Protein AF-A0A0F9UF96-F1 (afdb_monomer_lite)

pLDDT: mean 83.22, std 12.29, range [40.28, 97.0]

Secondary structure (DSSP, 8-state):
-EEEEEEETTHHHHHHH-SEEEEEEESSTTS--EEEEEEE--TT--EEEEEESS--TT-EEEEEEE-TTT--BPPPPPPEETTSPEEE---SPPSS---HHHHHHHHHHHHHHT-PPEEEEEEEETTTTTHHHHB-TTSSEEE-SS-EEEEEEEETTEE--BTTBSEEETTTEEE-SS-S--TT---EEEEEEEE-SS-HHHHHHHHHTPPPPTT--TTT--HHHHHHHHHHHHHHHHHHHHHHHT-S-EE-SS-EE--HHHHHHHHHHHHHHHHHHHHHHHHHHHHHHTT----

Structure (mmCIF, N/CA/C/O backbone):
data_AF-A0A0F9UF96-F1
#
_entry.id   AF-A0A0F9UF96-F1
#
loop_
_atom_site.group_PDB
_atom_site.id
_atom_site.type_symbol
_atom_site.label_atom_id
_atom_site.label_alt_id
_atom_site.label_comp_id
_atom_site.label_asym_id
_atom_site.label_entity_id
_atom_site.label_seq_id
_atom_site.pdbx_PDB_ins_code
_atom_site.Cartn_x
_atom_site.Cartn_y
_atom_site.Cartn_z
_atom_site.occupancy
_atom_site.B_iso_or_equiv
_atom_site.auth_seq_id
_atom_site.auth_comp_id
_atom_site.auth_asym_id
_atom_site.auth_atom_id
_atom_site.pdbx_PDB_model_num
ATOM 1 N N . MET A 1 1 ? -15.567 2.697 -33.218 1.00 81.81 1 MET A N 1
ATOM 2 C CA . MET A 1 1 ? -14.929 1.392 -32.959 1.00 81.81 1 MET A CA 1
ATOM 3 C C . MET A 1 1 ? -13.529 1.644 -32.450 1.00 81.81 1 MET A C 1
ATOM 5 O O . MET A 1 1 ? -12.704 2.151 -33.204 1.00 81.81 1 MET A O 1
ATOM 9 N N . ILE A 1 2 ? -13.299 1.316 -31.184 1.00 88.81 2 ILE A N 1
ATOM 10 C CA . ILE A 1 2 ? -12.003 1.411 -30.520 1.00 88.81 2 ILE A CA 1
ATOM 11 C C . ILE A 1 2 ? -11.432 0.011 -30.340 1.00 88.81 2 ILE A C 1
ATOM 13 O O . ILE A 1 2 ? -12.154 -0.918 -29.980 1.00 88.81 2 ILE A O 1
ATOM 17 N N . LYS A 1 3 ? -10.132 -0.131 -30.598 1.00 86.31 3 LYS A N 1
ATOM 18 C CA . LYS A 1 3 ? -9.378 -1.352 -30.334 1.00 86.31 3 LYS A CA 1
ATOM 19 C C . LYS A 1 3 ? -8.399 -1.072 -29.204 1.00 86.31 3 LYS A C 1
ATOM 21 O O . LYS A 1 3 ? -7.537 -0.211 -29.351 1.00 86.31 3 LYS A O 1
ATOM 26 N N . LEU A 1 4 ? -8.532 -1.814 -28.115 1.00 84.12 4 LEU A N 1
ATOM 27 C CA . LEU A 1 4 ? -7.624 -1.766 -26.979 1.00 84.12 4 LEU A CA 1
ATOM 28 C C . LEU A 1 4 ? -6.795 -3.044 -26.978 1.00 84.12 4 LEU A C 1
ATOM 30 O O . LEU A 1 4 ? -7.325 -4.137 -27.187 1.00 84.12 4 LEU A O 1
ATOM 34 N N . THR A 1 5 ? -5.504 -2.898 -26.723 1.00 82.81 5 THR A N 1
ATOM 35 C CA . THR A 1 5 ? -4.652 -4.018 -26.332 1.00 82.81 5 THR A CA 1
ATOM 36 C C . THR A 1 5 ? -4.382 -3.864 -24.846 1.00 82.81 5 THR A C 1
ATOM 38 O O . THR A 1 5 ? -3.978 -2.787 -24.407 1.00 82.81 5 THR A O 1
ATOM 41 N N . ILE A 1 6 ? -4.658 -4.918 -24.090 1.00 83.81 6 ILE A N 1
ATOM 42 C CA . ILE A 1 6 ? -4.379 -5.026 -22.665 1.00 83.81 6 ILE A CA 1
ATOM 43 C C . ILE A 1 6 ? -3.238 -6.020 -22.546 1.00 83.81 6 ILE A C 1
ATOM 45 O O . ILE A 1 6 ? -3.394 -7.186 -22.915 1.00 83.81 6 ILE A O 1
ATOM 49 N N . GLN A 1 7 ? -2.094 -5.535 -22.084 1.00 81.25 7 GLN A N 1
ATOM 50 C CA . GLN A 1 7 ? -0.943 -6.388 -21.830 1.00 81.25 7 GLN A CA 1
ATOM 51 C C . GLN A 1 7 ? -0.980 -6.862 -20.383 1.00 81.25 7 GLN A C 1
ATOM 53 O O . GLN A 1 7 ? -1.277 -6.086 -19.476 1.00 81.25 7 GLN A O 1
ATOM 58 N N . VAL A 1 8 ? -0.737 -8.153 -20.204 1.00 76.44 8 VAL A N 1
ATOM 59 C CA . VAL A 1 8 ? -0.728 -8.847 -18.922 1.00 76.44 8 VAL A CA 1
ATOM 60 C C . VAL A 1 8 ? 0.650 -9.458 -18.743 1.00 76.44 8 VAL A C 1
ATOM 62 O O . VAL A 1 8 ? 0.967 -10.472 -19.379 1.00 76.44 8 VAL A O 1
ATOM 65 N N . THR A 1 9 ? 1.462 -8.860 -17.876 1.00 77.19 9 THR A N 1
ATOM 66 C CA . THR A 1 9 ? 2.751 -9.440 -17.500 1.00 77.19 9 THR A CA 1
ATOM 67 C C . THR A 1 9 ? 2.541 -10.528 -16.453 1.00 77.19 9 THR A C 1
ATOM 69 O O . THR A 1 9 ? 1.692 -10.424 -15.570 1.00 77.19 9 THR A O 1
ATOM 72 N N . ASP A 1 10 ? 3.286 -11.625 -16.603 1.00 75.00 10 ASP A N 1
ATOM 73 C CA . ASP A 1 10 ? 3.179 -12.829 -15.772 1.00 75.00 10 ASP A CA 1
ATOM 74 C C . ASP A 1 10 ? 1.741 -13.369 -15.629 1.00 75.00 10 ASP A C 1
ATOM 76 O O . ASP A 1 10 ? 1.167 -13.506 -14.543 1.00 75.00 10 ASP A O 1
ATOM 80 N N . ILE A 1 11 ? 1.161 -13.734 -16.776 1.00 83.19 11 ILE A N 1
ATOM 81 C CA . ILE A 1 11 ? -0.171 -14.344 -16.863 1.00 83.19 11 ILE A CA 1
ATOM 82 C C . ILE A 1 11 ? -0.352 -15.545 -15.920 1.00 83.19 11 ILE A C 1
ATOM 84 O O . ILE A 1 11 ? -1.453 -15.776 -15.422 1.00 83.19 11 ILE A O 1
ATOM 88 N N . THR A 1 12 ? 0.718 -16.294 -15.635 1.00 79.69 12 THR A N 1
ATOM 89 C CA . THR A 1 12 ? 0.664 -17.456 -14.739 1.00 79.69 12 THR A CA 1
ATOM 90 C C . THR A 1 12 ? 0.298 -17.026 -13.324 1.00 79.69 12 THR A C 1
ATOM 92 O O . THR A 1 12 ? -0.587 -17.628 -12.721 1.00 79.69 12 THR A O 1
ATOM 95 N N . THR A 1 13 ? 0.926 -15.964 -12.817 1.00 78.25 13 THR A N 1
ATOM 96 C CA . THR A 1 13 ? 0.645 -15.411 -11.487 1.00 78.25 13 THR A CA 1
ATOM 97 C C . THR A 1 13 ? -0.728 -14.746 -11.429 1.00 78.25 13 THR A C 1
ATOM 99 O O . THR A 1 13 ? -1.485 -14.978 -10.484 1.00 78.25 13 THR A O 1
ATOM 102 N N . VAL A 1 14 ? -1.105 -13.978 -12.457 1.00 75.00 14 VAL A N 1
ATOM 103 C CA . VAL A 1 14 ? -2.423 -13.317 -12.514 1.00 75.00 14 VAL A CA 1
ATOM 104 C C . VAL A 1 14 ? -3.559 -14.345 -12.463 1.00 75.00 14 VAL A C 1
ATOM 106 O O . VAL A 1 14 ? -4.524 -14.164 -11.717 1.00 75.00 14 VAL A O 1
ATOM 109 N N . MET A 1 15 ? -3.414 -15.466 -13.175 1.00 87.31 15 MET A N 1
ATOM 110 C CA . MET A 1 15 ? -4.420 -16.533 -13.220 1.00 87.31 15 MET A CA 1
ATOM 111 C C . MET A 1 15 ? -4.565 -17.340 -11.921 1.00 87.31 15 MET A C 1
ATOM 113 O O . MET A 1 15 ? -5.528 -18.092 -11.780 1.00 87.31 15 MET A O 1
ATOM 117 N N . VAL A 1 16 ? -3.652 -17.191 -10.953 1.00 83.44 16 VAL A N 1
ATOM 118 C CA . VAL A 1 16 ? -3.834 -17.770 -9.608 1.00 83.44 16 VAL A CA 1
ATOM 119 C C . VAL A 1 16 ? -4.957 -17.052 -8.856 1.00 83.44 16 VAL A C 1
ATOM 121 O O . VAL A 1 16 ? -5.663 -17.668 -8.059 1.00 83.44 16 VAL A O 1
ATOM 124 N N . LEU A 1 17 ? -5.119 -15.749 -9.097 1.00 72.44 17 LEU A N 1
ATOM 125 C CA . LEU A 1 17 ? -6.015 -14.885 -8.330 1.00 72.44 17 LEU A CA 1
ATOM 126 C C . LEU A 1 17 ? -7.254 -14.449 -9.113 1.00 72.44 17 LEU A C 1
ATOM 128 O O . LEU A 1 17 ? -8.288 -14.196 -8.491 1.00 72.44 17 LEU A O 1
ATOM 132 N N . TYR A 1 18 ? -7.176 -14.387 -10.441 1.00 91.94 18 TYR A N 1
ATOM 133 C CA . TYR A 1 18 ? -8.213 -13.837 -11.311 1.00 91.94 18 TYR A CA 1
ATOM 134 C C . TYR A 1 18 ? -8.477 -14.742 -12.513 1.00 91.94 18 TYR A C 1
ATOM 136 O O . TYR A 1 18 ? -7.600 -15.479 -12.952 1.00 91.94 18 TYR A O 1
ATOM 144 N N . ASP A 1 19 ? -9.686 -14.680 -13.062 1.00 91.31 19 ASP A N 1
ATOM 145 C CA . ASP A 1 19 ? -10.098 -15.501 -14.206 1.00 91.31 19 ASP A CA 1
ATOM 146 C C . ASP A 1 19 ? -10.500 -14.668 -15.431 1.00 91.31 19 ASP A C 1
ATOM 148 O O . ASP A 1 19 ? -10.495 -15.181 -16.554 1.00 91.31 19 ASP A O 1
ATOM 152 N N . VAL A 1 20 ? -10.788 -13.376 -15.255 1.00 95.31 20 VAL A N 1
ATOM 153 C CA . VAL A 1 20 ? -11.140 -12.463 -16.344 1.00 95.31 20 VAL A CA 1
ATOM 154 C C . VAL A 1 20 ? -10.525 -11.074 -16.156 1.00 95.31 20 VAL A C 1
ATOM 156 O O . VAL A 1 20 ? -10.195 -10.646 -15.053 1.00 95.31 20 VAL A O 1
ATOM 159 N N . ILE A 1 21 ? -10.428 -10.332 -17.252 1.00 95.38 21 ILE A N 1
ATOM 160 C CA . ILE A 1 21 ? -10.176 -8.894 -17.293 1.00 95.38 21 ILE A CA 1
ATOM 161 C C . ILE A 1 21 ? -11.530 -8.206 -17.457 1.00 95.38 21 ILE A C 1
ATOM 163 O O . ILE A 1 21 ? -12.264 -8.533 -18.389 1.00 95.38 21 ILE A O 1
ATOM 167 N N . ARG A 1 22 ? -11.879 -7.249 -16.597 1.00 95.56 22 ARG A N 1
ATOM 168 C CA . ARG A 1 22 ? -13.023 -6.353 -16.826 1.00 95.56 22 ARG A CA 1
ATOM 169 C C . ARG A 1 22 ? -12.544 -5.097 -17.529 1.00 95.56 22 ARG A C 1
ATOM 171 O O . ARG A 1 22 ? -11.561 -4.492 -17.111 1.00 95.56 22 ARG A O 1
ATOM 178 N N . VAL A 1 23 ? -13.261 -4.689 -18.571 1.00 94.62 23 VAL A N 1
ATOM 179 C CA . VAL A 1 23 ? -13.004 -3.439 -19.287 1.00 94.62 23 VAL A CA 1
ATOM 180 C C . VAL A 1 23 ? -14.084 -2.438 -18.929 1.00 94.62 23 VAL A C 1
ATOM 182 O O . VAL A 1 23 ? -15.279 -2.740 -18.957 1.00 94.62 23 VAL A O 1
ATOM 185 N N . TYR A 1 24 ? -13.647 -1.233 -18.600 1.00 96.31 24 TYR A N 1
ATOM 186 C CA . TYR A 1 24 ? -14.488 -0.137 -18.178 1.00 96.31 24 TYR A CA 1
ATOM 187 C C . TYR A 1 24 ? -14.378 1.038 -19.131 1.00 96.31 24 TYR A C 1
ATOM 189 O O . TYR A 1 24 ? -13.302 1.294 -19.671 1.00 96.31 24 TYR A O 1
ATOM 197 N N . ARG A 1 25 ? -15.466 1.801 -19.252 1.00 95.94 25 ARG A N 1
ATOM 198 C CA . ARG A 1 25 ? -15.524 3.030 -20.042 1.00 95.94 25 ARG A CA 1
ATOM 199 C C . ARG A 1 25 ? -16.160 4.188 -19.277 1.00 95.94 25 ARG A C 1
ATOM 201 O O . ARG A 1 25 ? -17.076 3.979 -18.479 1.00 95.94 25 ARG A O 1
ATOM 208 N N . SER A 1 26 ? -15.679 5.391 -19.563 1.00 96.38 26 SER A N 1
ATOM 209 C CA . SER A 1 26 ? -16.189 6.681 -19.096 1.00 96.38 26 SER A CA 1
ATOM 210 C C . SER A 1 26 ? -16.117 7.708 -20.235 1.00 96.38 26 SER A C 1
ATOM 212 O O . SER A 1 26 ? -15.242 7.611 -21.092 1.00 96.38 26 SER A O 1
ATOM 214 N N . ASP A 1 27 ? -17.002 8.703 -20.227 1.00 94.94 27 ASP A N 1
ATOM 215 C CA . ASP A 1 27 ? -16.975 9.862 -21.139 1.00 94.94 27 ASP A CA 1
ATOM 216 C C . ASP A 1 27 ? -15.976 10.950 -20.693 1.00 94.94 27 ASP A C 1
ATOM 218 O O . ASP A 1 27 ? -15.698 11.903 -21.419 1.00 94.94 27 ASP A O 1
ATOM 222 N N . ALA A 1 28 ? -15.407 10.806 -19.494 1.00 90.19 28 ALA A N 1
ATOM 223 C CA . ALA A 1 28 ? -14.398 11.699 -18.938 1.00 90.19 28 ALA A CA 1
ATOM 224 C C . ALA A 1 28 ? -13.282 10.926 -18.221 1.00 90.19 28 ALA A C 1
ATOM 226 O O . ALA A 1 28 ? -13.536 9.915 -17.559 1.00 90.19 28 ALA A O 1
ATOM 227 N N . ARG A 1 29 ? -12.050 11.457 -18.269 1.00 87.25 29 ARG A N 1
ATOM 228 C CA . ARG A 1 29 ? -10.849 10.862 -17.646 1.00 87.25 29 ARG A CA 1
ATOM 229 C C . ARG A 1 29 ? -11.050 10.470 -16.183 1.00 87.25 29 ARG A C 1
ATOM 231 O O . ARG A 1 29 ? -10.687 9.362 -15.792 1.00 87.25 29 ARG A O 1
ATOM 238 N N . ASP A 1 30 ? -11.662 11.359 -15.411 1.00 89.38 30 ASP A N 1
ATOM 239 C CA . ASP A 1 30 ? -11.920 11.191 -13.975 1.00 89.38 30 ASP A CA 1
ATOM 240 C C . ASP A 1 30 ? -13.413 10.964 -13.680 1.00 89.38 30 ASP A C 1
ATOM 242 O O . ASP A 1 30 ? -13.877 11.145 -12.555 1.00 89.38 30 ASP A O 1
ATOM 246 N N . GLY A 1 31 ? -14.179 10.596 -14.711 1.00 90.38 31 GLY A N 1
ATOM 247 C CA . GLY A 1 31 ? -15.608 10.327 -14.618 1.00 90.38 31 GLY A CA 1
ATOM 248 C C . GLY A 1 31 ? -15.937 8.989 -13.955 1.00 90.38 31 GLY A C 1
ATOM 249 O O . GLY A 1 31 ? -15.079 8.276 -13.426 1.00 90.38 31 GLY A O 1
ATOM 250 N N . THR A 1 32 ? -17.222 8.641 -13.983 1.00 94.31 32 THR A N 1
ATOM 251 C CA . THR A 1 32 ? -17.691 7.348 -13.476 1.00 94.31 32 THR A CA 1
ATOM 252 C C . THR A 1 32 ? -17.473 6.278 -14.537 1.00 94.31 32 THR A C 1
ATOM 254 O O . THR A 1 32 ? -18.085 6.306 -15.600 1.00 94.31 32 THR A O 1
ATOM 257 N N . TYR A 1 33 ? -16.617 5.311 -14.222 1.00 96.12 33 TYR A N 1
ATOM 258 C CA . TYR A 1 33 ? -16.312 4.186 -15.095 1.00 96.12 33 TYR A CA 1
ATOM 259 C C . TYR A 1 33 ? -17.348 3.076 -14.928 1.00 96.12 33 TYR A C 1
ATOM 261 O O . TYR A 1 33 ? -17.613 2.622 -13.816 1.00 96.12 33 TYR A O 1
ATOM 269 N N . THR A 1 34 ? -17.906 2.613 -16.043 1.00 96.50 34 THR A N 1
ATOM 270 C CA . THR A 1 34 ? -18.882 1.514 -16.087 1.00 96.50 34 THR A CA 1
ATOM 271 C C . THR A 1 34 ? -18.299 0.321 -16.829 1.00 96.50 34 THR A C 1
ATOM 273 O O . THR A 1 34 ? -17.604 0.506 -17.827 1.00 96.50 34 THR A O 1
ATOM 276 N N . VAL A 1 35 ? -18.549 -0.896 -16.336 1.00 96.38 35 VAL A N 1
ATOM 277 C CA . VAL A 1 35 ? -18.123 -2.126 -17.024 1.00 96.38 35 VAL A CA 1
ATOM 278 C C . VAL A 1 35 ? -18.840 -2.203 -18.365 1.00 96.38 35 VAL A C 1
ATOM 280 O O . VAL A 1 35 ? -20.065 -2.094 -18.413 1.00 96.38 35 VAL A O 1
ATOM 283 N N . ILE A 1 36 ? -18.079 -2.416 -19.433 1.00 96.62 36 ILE A N 1
ATOM 284 C CA . ILE A 1 36 ? -18.617 -2.596 -20.783 1.00 96.62 36 ILE A CA 1
ATOM 285 C C . ILE A 1 36 ? -18.453 -4.024 -21.295 1.00 96.62 36 ILE A C 1
ATOM 287 O O . ILE A 1 36 ? -19.289 -4.461 -22.080 1.00 96.62 36 ILE A O 1
ATOM 291 N N . ASP A 1 37 ? -17.423 -4.750 -20.850 1.00 95.56 37 ASP A N 1
ATOM 292 C CA . ASP A 1 37 ? -17.229 -6.154 -21.217 1.00 95.56 37 ASP A CA 1
ATOM 293 C C . ASP A 1 37 ? -16.217 -6.866 -20.304 1.00 95.56 37 ASP A C 1
ATOM 295 O O . ASP A 1 37 ? -15.547 -6.234 -19.474 1.00 95.56 37 ASP A O 1
ATOM 299 N N . THR A 1 38 ? -16.082 -8.182 -20.486 1.00 95.06 38 THR A N 1
ATOM 300 C CA . THR A 1 38 ? -15.049 -9.011 -19.862 1.00 95.06 38 THR A CA 1
ATOM 301 C C . THR A 1 38 ? -14.293 -9.873 -20.874 1.00 95.06 38 THR A C 1
ATOM 303 O O . THR A 1 38 ? -14.838 -10.335 -21.872 1.00 95.06 38 THR A O 1
ATOM 306 N N . VAL A 1 39 ? -13.011 -10.122 -20.604 1.00 94.62 39 VAL A N 1
ATOM 307 C CA . VAL A 1 39 ? -12.138 -10.975 -21.423 1.00 94.62 39 VAL A CA 1
ATOM 308 C C . VAL A 1 39 ? -11.567 -12.081 -20.545 1.00 94.62 39 VAL A C 1
ATOM 310 O O . VAL A 1 39 ? -10.966 -11.791 -19.518 1.00 94.62 39 VAL A O 1
ATOM 313 N N . ALA A 1 40 ? -11.749 -13.349 -20.916 1.00 96.25 40 ALA A N 1
ATOM 314 C CA . ALA A 1 40 ? -11.210 -14.464 -20.137 1.00 96.25 40 ALA A CA 1
ATOM 315 C C . ALA A 1 40 ? -9.676 -14.490 -20.181 1.00 96.25 40 ALA A C 1
ATOM 317 O O . ALA A 1 40 ? -9.090 -14.338 -21.254 1.00 96.25 40 ALA A O 1
ATOM 318 N N . LEU A 1 41 ? -9.040 -14.723 -19.032 1.00 90.50 41 LEU A N 1
ATOM 319 C CA . LEU A 1 41 ? -7.599 -14.950 -18.950 1.00 90.50 41 LEU A CA 1
ATOM 320 C C . LEU A 1 41 ? -7.273 -16.369 -19.435 1.00 90.50 41 LEU A C 1
ATOM 322 O O . LEU A 1 41 ? -7.936 -17.340 -19.067 1.00 90.50 41 LEU A O 1
ATOM 326 N N . ILE A 1 42 ? -6.251 -16.493 -20.281 1.00 92.69 42 ILE A N 1
ATOM 327 C CA . ILE A 1 42 ? -5.833 -17.750 -20.908 1.00 92.69 42 ILE A CA 1
ATOM 328 C C . ILE A 1 42 ? -4.346 -17.966 -20.637 1.00 92.69 42 ILE A C 1
ATOM 330 O O . ILE A 1 42 ? -3.516 -17.097 -20.902 1.00 92.69 42 ILE A O 1
ATOM 334 N N . ALA A 1 43 ? -3.994 -19.159 -20.157 1.00 85.56 43 ALA A N 1
ATOM 335 C CA . ALA A 1 43 ? -2.613 -19.496 -19.839 1.00 85.56 43 ALA A CA 1
ATOM 336 C C . ALA A 1 43 ? -1.705 -19.343 -21.071 1.00 85.56 43 ALA A C 1
ATOM 338 O O . ALA A 1 43 ? -2.017 -19.842 -22.154 1.00 85.56 43 ALA A O 1
ATOM 339 N N . GLY A 1 44 ? -0.573 -18.660 -20.893 1.00 83.56 44 GLY A N 1
ATOM 340 C CA . GLY A 1 44 ? 0.395 -18.395 -21.962 1.00 83.56 44 GLY A CA 1
ATOM 341 C C . GLY A 1 44 ? 0.014 -17.262 -22.923 1.00 83.56 44 GLY A C 1
ATOM 342 O O . GLY A 1 44 ? 0.754 -17.028 -23.875 1.00 83.56 44 GLY A O 1
ATOM 343 N N . VAL A 1 45 ? -1.098 -16.553 -22.690 1.00 87.06 45 VAL A N 1
ATOM 344 C CA . VAL A 1 45 ? -1.485 -15.355 -23.451 1.00 87.06 45 VAL A CA 1
ATOM 345 C C . VAL A 1 45 ? -1.196 -14.107 -22.621 1.00 87.06 45 VAL A C 1
ATOM 347 O O . VAL A 1 45 ? -1.736 -13.949 -21.529 1.00 87.06 45 VAL A O 1
ATOM 350 N N . SER A 1 46 ? -0.359 -13.217 -23.152 1.00 80.50 46 SER A N 1
ATOM 351 C CA . SER A 1 46 ? 0.009 -11.941 -22.524 1.00 80.50 46 SER A CA 1
ATOM 352 C C . SER A 1 46 ? -0.660 -10.728 -23.174 1.00 80.50 46 SER A C 1
ATOM 354 O O . SER A 1 46 ? -0.819 -9.710 -22.516 1.00 80.50 46 SER A O 1
ATOM 356 N N . ASP A 1 47 ? -1.094 -10.825 -24.435 1.00 83.12 47 ASP A N 1
ATOM 357 C CA . ASP A 1 47 ? -1.745 -9.725 -25.155 1.00 83.12 47 ASP A CA 1
ATOM 358 C C . ASP A 1 47 ? -3.226 -10.030 -25.395 1.00 83.12 47 ASP A C 1
ATOM 360 O O . ASP A 1 47 ? -3.584 -10.916 -26.177 1.00 83.12 47 ASP A O 1
ATOM 364 N N . TYR A 1 48 ? -4.101 -9.255 -24.760 1.00 88.44 48 TYR A N 1
ATOM 365 C CA . TYR A 1 48 ? -5.548 -9.382 -24.893 1.00 88.44 48 TYR A CA 1
ATOM 366 C C . TYR A 1 48 ? -6.097 -8.229 -25.718 1.00 88.44 48 TYR A C 1
ATOM 368 O O . TYR A 1 48 ? -5.924 -7.057 -25.389 1.00 88.44 48 TYR A O 1
ATOM 376 N N . VAL A 1 49 ? -6.781 -8.561 -26.809 1.00 87.19 49 VAL A N 1
ATOM 377 C CA . VAL A 1 49 ? -7.376 -7.569 -27.705 1.00 87.19 49 VAL A CA 1
ATOM 378 C C . VAL A 1 49 ? -8.861 -7.442 -27.409 1.00 87.19 49 VAL A C 1
ATOM 380 O O . VAL A 1 49 ? -9.614 -8.401 -27.571 1.00 87.19 49 VAL A O 1
ATOM 383 N N . PHE A 1 50 ? -9.284 -6.234 -27.057 1.00 89.88 50 PHE A N 1
ATOM 384 C CA . PHE A 1 50 ? -10.682 -5.878 -26.864 1.00 89.88 50 PHE A CA 1
ATOM 385 C C . PHE A 1 50 ? -11.147 -4.894 -27.946 1.00 89.88 50 PHE A C 1
ATOM 387 O O . PHE A 1 50 ? -10.4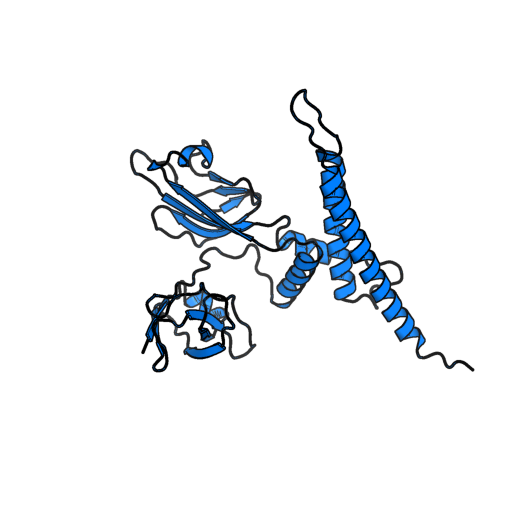27 -3.959 -28.301 1.00 89.88 50 PHE A O 1
ATOM 394 N N . ASN A 1 51 ? -12.356 -5.103 -28.476 1.00 90.88 51 ASN A N 1
ATOM 395 C CA . ASN A 1 51 ? -12.948 -4.245 -29.502 1.00 90.88 51 ASN A CA 1
ATOM 396 C C . ASN A 1 51 ? -14.261 -3.641 -28.993 1.00 90.88 51 ASN A C 1
ATOM 398 O O . ASN A 1 51 ? -15.277 -4.330 -28.930 1.00 90.88 51 ASN A O 1
ATOM 402 N N . ASP A 1 52 ? -14.267 -2.339 -28.716 1.00 92.44 52 ASP A N 1
ATOM 403 C CA . ASP A 1 52 ? -15.491 -1.604 -28.408 1.00 92.44 52 ASP A CA 1
ATOM 404 C C . ASP A 1 52 ? -16.110 -1.058 -29.698 1.00 92.44 52 ASP A C 1
ATOM 406 O O . ASP A 1 52 ? -15.640 -0.079 -30.287 1.00 92.44 52 ASP A O 1
ATOM 410 N N . SER A 1 53 ? -17.191 -1.691 -30.153 1.00 91.56 53 SER A N 1
ATOM 411 C CA . SER A 1 53 ? -17.917 -1.254 -31.351 1.00 91.56 53 SER A CA 1
ATOM 412 C C . SER A 1 53 ? -18.622 0.097 -31.169 1.00 91.56 53 SER A C 1
ATOM 414 O O . SER A 1 53 ? -18.679 0.876 -32.124 1.00 91.56 53 SER A O 1
ATOM 416 N N . SER A 1 54 ? -19.082 0.394 -29.949 1.00 92.19 54 SER A N 1
ATOM 417 C CA . SER A 1 54 ? -19.774 1.634 -29.571 1.00 92.19 54 SER A CA 1
ATOM 418 C C . SER A 1 54 ? -18.829 2.767 -29.163 1.00 92.19 54 SER A C 1
ATOM 420 O O . SER A 1 54 ? -19.238 3.923 -29.137 1.00 92.19 54 SER A O 1
ATOM 422 N N . GLY A 1 55 ? -17.566 2.430 -28.900 1.00 88.81 55 GLY A N 1
ATOM 423 C CA . GLY A 1 55 ? -16.529 3.352 -28.468 1.00 88.81 55 GLY A CA 1
ATOM 424 C C . GLY A 1 55 ? -16.174 4.413 -29.505 1.00 88.81 55 GLY A C 1
ATOM 425 O O . GLY A 1 55 ? -16.037 4.130 -30.709 1.00 88.81 55 GLY A O 1
ATOM 426 N N . THR A 1 56 ? -15.951 5.621 -29.005 1.00 89.12 56 THR A N 1
ATOM 427 C CA . THR A 1 56 ? -15.436 6.789 -29.714 1.00 89.12 56 THR A CA 1
ATOM 428 C C . THR A 1 56 ? -14.016 7.120 -29.239 1.00 89.12 56 THR A C 1
ATOM 430 O O . THR A 1 56 ? -13.607 6.671 -28.166 1.00 89.12 56 THR A O 1
ATOM 433 N N . PRO A 1 57 ? -13.228 7.880 -30.023 1.00 85.88 57 PRO A N 1
ATOM 434 C CA . PRO A 1 57 ? -11.899 8.299 -29.596 1.00 85.88 57 PRO A CA 1
ATOM 435 C C . PRO A 1 57 ? -11.900 9.118 -28.310 1.00 85.88 57 PRO A C 1
ATOM 437 O O . PRO A 1 57 ? -10.911 9.023 -27.606 1.00 85.88 57 PRO A O 1
ATOM 440 N N . ASP A 1 58 ? -12.972 9.855 -28.004 1.00 90.06 58 ASP A N 1
ATOM 441 C CA . ASP A 1 58 ? -13.089 10.719 -26.817 1.00 90.06 58 ASP A CA 1
ATOM 442 C C . ASP A 1 58 ? -13.410 9.945 -25.524 1.00 90.06 58 ASP A C 1
ATOM 444 O O . ASP A 1 58 ? -13.355 10.502 -24.426 1.00 90.06 58 ASP A O 1
ATOM 448 N N . ASP A 1 59 ? -13.727 8.653 -25.644 1.00 93.88 59 ASP A N 1
ATOM 449 C CA . ASP A 1 59 ? -13.969 7.788 -24.496 1.00 93.88 59 ASP A CA 1
ATOM 450 C C . ASP A 1 59 ? -12.665 7.443 -23.766 1.00 93.88 59 ASP A C 1
ATOM 452 O O . ASP A 1 59 ? -11.599 7.243 -24.363 1.00 93.88 59 ASP A O 1
ATOM 456 N N . TRP A 1 60 ? -12.784 7.287 -22.451 1.00 93.94 60 TRP A N 1
ATOM 457 C CA . TRP A 1 60 ? -11.713 6.862 -21.565 1.00 93.94 60 TRP A CA 1
ATOM 458 C C . TRP A 1 60 ? -11.939 5.441 -21.080 1.00 93.94 60 TRP A C 1
ATOM 460 O O . TRP A 1 60 ? -13.046 5.077 -20.684 1.00 93.94 60 TRP A O 1
ATOM 470 N N . TYR A 1 61 ? -10.867 4.657 -21.049 1.00 94.06 61 TYR A N 1
ATOM 471 C CA . TYR A 1 61 ? -10.902 3.245 -20.706 1.00 94.06 61 TYR A CA 1
ATOM 472 C C . TYR A 1 61 ? -9.987 2.926 -19.534 1.00 94.06 61 TYR A C 1
ATOM 474 O O . TYR A 1 61 ? -8.917 3.516 -19.372 1.00 94.06 61 TYR A O 1
ATOM 482 N N . LYS A 1 62 ? -10.424 1.960 -18.731 1.00 92.25 62 LYS A N 1
ATOM 483 C CA . LYS A 1 62 ? -9.634 1.318 -17.680 1.00 92.25 62 LYS A CA 1
ATOM 484 C C . LYS A 1 62 ? -9.896 -0.179 -17.705 1.00 92.25 62 LYS A C 1
ATOM 486 O O . LYS A 1 62 ? -10.945 -0.616 -18.177 1.00 92.25 62 LYS A O 1
ATOM 491 N N . SER A 1 63 ? -8.982 -0.954 -17.149 1.00 92.19 63 SER A N 1
ATOM 492 C CA . SER A 1 63 ? -9.187 -2.377 -16.911 1.00 92.19 63 SER A CA 1
ATOM 493 C C . SER A 1 63 ? -8.878 -2.757 -15.470 1.00 92.19 63 SER A C 1
ATOM 495 O O . SER A 1 63 ? -8.161 -2.049 -14.761 1.00 92.19 63 SER A O 1
ATOM 497 N N . THR A 1 64 ? -9.433 -3.882 -15.044 1.00 87.81 64 THR A N 1
ATOM 498 C CA . THR A 1 64 ? -9.100 -4.572 -13.793 1.00 87.81 64 THR A CA 1
ATOM 499 C C . THR A 1 64 ? -9.009 -6.067 -14.073 1.00 87.81 64 THR A C 1
ATOM 501 O O . THR A 1 64 ? -9.587 -6.562 -15.045 1.00 87.81 64 THR A O 1
ATOM 504 N N . TYR A 1 65 ? -8.324 -6.802 -13.206 1.00 91.56 65 TYR A N 1
ATOM 505 C CA . TYR A 1 65 ? -8.496 -8.242 -13.105 1.00 91.56 65 TYR A CA 1
ATOM 506 C C . TYR A 1 65 ? -9.629 -8.554 -12.139 1.00 91.56 65 TYR A C 1
ATOM 508 O O . TYR A 1 65 ? -9.754 -7.931 -11.086 1.00 91.56 65 TYR A O 1
ATOM 516 N N . TYR A 1 66 ? -10.452 -9.528 -12.494 1.00 91.38 66 TYR A N 1
ATOM 517 C CA . TYR A 1 66 ? -11.616 -9.931 -11.729 1.00 91.38 66 TYR A CA 1
ATOM 518 C C . TYR A 1 66 ? -11.661 -11.449 -11.615 1.00 91.38 66 TYR A C 1
ATOM 520 O O . TYR A 1 66 ? -11.249 -12.168 -12.524 1.00 91.38 66 TYR A O 1
ATOM 528 N N . ASN A 1 67 ? -12.144 -11.928 -10.476 1.00 92.44 67 ASN A N 1
ATOM 529 C CA . ASN A 1 67 ? -12.396 -13.336 -10.233 1.00 92.44 67 ASN A CA 1
ATOM 530 C C . ASN A 1 67 ? -13.906 -13.563 -10.123 1.00 92.44 67 ASN A C 1
ATOM 532 O O . ASN A 1 67 ? -14.549 -13.139 -9.159 1.00 92.44 67 ASN A O 1
ATOM 536 N N . THR A 1 68 ? -14.481 -14.248 -11.107 1.00 93.69 68 THR A N 1
ATOM 537 C CA . THR A 1 68 ? -15.926 -14.491 -11.184 1.00 93.69 68 THR A CA 1
ATOM 538 C C . THR A 1 68 ? -16.455 -15.385 -10.067 1.00 93.69 68 THR A C 1
ATOM 540 O O . THR A 1 68 ? -17.635 -15.293 -9.729 1.00 93.69 68 THR A O 1
ATOM 543 N N . SER A 1 69 ? -15.602 -16.207 -9.450 1.00 92.06 69 SER A N 1
ATOM 544 C CA . SER A 1 69 ? -16.013 -17.143 -8.397 1.00 92.06 69 SER A CA 1
ATOM 545 C C . SER A 1 69 ? -16.165 -16.498 -7.016 1.00 92.06 69 SER A C 1
ATOM 547 O O . SER A 1 69 ? -17.001 -16.939 -6.228 1.00 92.06 69 SER A O 1
ATOM 549 N N . ASN A 1 70 ? -15.389 -15.452 -6.713 1.00 86.81 70 ASN A N 1
ATOM 550 C CA . ASN A 1 70 ? -15.360 -14.825 -5.384 1.00 86.81 70 ASN A CA 1
ATOM 551 C C . ASN A 1 70 ? -15.546 -13.298 -5.408 1.00 86.81 70 ASN A C 1
ATOM 553 O O . ASN A 1 70 ? -15.537 -12.662 -4.357 1.00 86.81 70 ASN A O 1
ATOM 557 N N . SER A 1 71 ? -15.753 -12.710 -6.589 1.00 88.69 71 SER A N 1
ATOM 558 C CA . SER A 1 71 ? -15.909 -11.266 -6.795 1.00 88.69 71 SER A CA 1
ATOM 559 C C . SER A 1 71 ? -14.725 -10.403 -6.348 1.00 88.69 71 SER A C 1
ATOM 561 O O . SER A 1 71 ? -14.894 -9.199 -6.156 1.00 88.69 71 SER A O 1
ATOM 563 N N . ASN A 1 72 ? -13.534 -10.988 -6.203 1.00 78.69 72 ASN A N 1
ATOM 564 C CA . ASN A 1 72 ? -12.313 -10.228 -5.978 1.00 78.69 72 ASN A CA 1
ATOM 565 C C . ASN A 1 72 ? -11.945 -9.442 -7.241 1.00 78.69 72 ASN A C 1
ATOM 567 O O . ASN A 1 72 ? -12.012 -9.972 -8.351 1.00 78.69 72 ASN A O 1
ATOM 571 N N . GLU A 1 73 ? -11.542 -8.190 -7.064 1.00 87.94 73 GLU A N 1
ATOM 572 C CA . GLU A 1 73 ? -11.220 -7.284 -8.159 1.00 87.94 73 GLU A CA 1
ATOM 573 C C . GLU A 1 73 ? -9.959 -6.486 -7.837 1.00 87.94 73 GLU A C 1
ATOM 575 O O . GLU A 1 73 ? -9.808 -5.962 -6.730 1.00 87.94 73 GLU A O 1
ATOM 580 N N . SER A 1 74 ? -9.044 -6.404 -8.801 1.00 83.31 74 SER A N 1
ATOM 581 C CA . SER A 1 74 ? -7.822 -5.619 -8.666 1.00 83.31 74 SER A CA 1
ATOM 582 C C . SER A 1 74 ? -8.115 -4.116 -8.687 1.00 83.31 74 SER A C 1
ATOM 584 O O . SER A 1 74 ? -9.196 -3.656 -9.057 1.00 83.31 74 SER A O 1
ATOM 586 N N . SER A 1 75 ? -7.099 -3.318 -8.360 1.00 82.12 75 SER A N 1
ATOM 587 C CA . SER A 1 75 ? -7.120 -1.887 -8.662 1.00 82.12 75 SER A CA 1
ATOM 588 C C . SER A 1 75 ? -7.248 -1.645 -10.168 1.00 82.12 75 SER A C 1
ATOM 590 O O . SER A 1 75 ? -6.767 -2.440 -10.980 1.00 82.12 75 SER A O 1
ATOM 592 N N . PHE A 1 76 ? -7.862 -0.518 -10.526 1.00 80.00 76 PHE A N 1
ATOM 593 C CA . PHE A 1 76 ? -7.924 -0.042 -11.903 1.00 80.00 76 PHE A CA 1
ATOM 594 C C . PHE A 1 76 ? -6.534 0.206 -12.496 1.00 80.00 76 PHE A C 1
ATOM 596 O O . PHE A 1 76 ? -5.643 0.723 -11.821 1.00 80.00 76 PHE A O 1
ATOM 603 N N . SER A 1 77 ? -6.401 -0.063 -13.794 1.00 82.81 77 SER A N 1
ATOM 604 C CA . SER A 1 77 ? -5.333 0.482 -14.626 1.00 82.81 77 SER A CA 1
ATOM 605 C C . SER A 1 77 ? -5.397 2.013 -14.691 1.00 82.81 77 SER A C 1
ATOM 607 O O . SER A 1 77 ? -6.395 2.654 -14.330 1.00 82.81 77 SER A O 1
ATOM 609 N N . ASN A 1 78 ? -4.346 2.609 -15.254 1.00 78.06 78 ASN A N 1
ATOM 610 C CA . ASN A 1 78 ? -4.402 4.002 -15.675 1.00 78.06 78 ASN A CA 1
ATOM 611 C C . ASN A 1 78 ? -5.548 4.217 -16.673 1.00 78.06 78 ASN A C 1
ATOM 613 O O . ASN A 1 78 ? -5.857 3.343 -17.486 1.00 78.06 78 ASN A O 1
ATOM 617 N N . ALA A 1 79 ? -6.167 5.397 -16.590 1.00 84.50 79 ALA A N 1
ATOM 618 C CA . ALA A 1 79 ? -7.113 5.856 -17.595 1.00 84.50 79 ALA A CA 1
ATOM 619 C C . ALA A 1 79 ? -6.367 6.085 -18.908 1.00 84.50 79 ALA A C 1
ATOM 621 O O . ALA A 1 79 ? -5.407 6.861 -18.934 1.00 84.50 79 ALA A O 1
ATOM 622 N N . VAL A 1 80 ? -6.827 5.468 -19.990 1.00 83.44 80 VAL A N 1
ATOM 623 C CA . VAL A 1 80 ? -6.293 5.721 -21.328 1.00 83.44 80 VAL A CA 1
ATOM 624 C C . VAL A 1 80 ? -7.390 6.205 -22.258 1.00 83.44 80 VAL A C 1
ATOM 626 O O . VAL A 1 80 ? -8.556 5.852 -22.102 1.00 83.44 80 VAL A O 1
ATOM 629 N N . HIS A 1 81 ? -7.008 7.005 -23.242 1.00 86.06 81 HIS A N 1
ATOM 630 C CA . HIS A 1 81 ? -7.916 7.431 -24.298 1.00 86.06 81 HIS A CA 1
ATOM 631 C C . HIS A 1 81 ? -8.220 6.265 -25.244 1.00 86.06 81 HIS A C 1
ATOM 633 O O . HIS A 1 81 ? -7.384 5.371 -25.402 1.00 86.06 81 HIS A O 1
ATOM 639 N N . GLY A 1 82 ? -9.350 6.315 -25.953 1.00 76.44 82 GLY A N 1
ATOM 640 C CA . GLY A 1 82 ? -9.768 5.331 -26.961 1.00 76.44 82 GLY A CA 1
ATOM 641 C C . GLY A 1 82 ? -8.845 5.170 -28.179 1.00 76.44 82 GLY A C 1
ATOM 642 O O . GLY A 1 82 ? -9.255 4.662 -29.214 1.00 76.44 82 GLY A O 1
ATOM 643 N N . THR A 1 83 ? -7.598 5.614 -28.097 1.00 70.62 83 THR A N 1
ATOM 644 C CA . THR A 1 83 ? -6.566 5.494 -29.129 1.00 70.62 83 THR A CA 1
ATOM 645 C C . THR A 1 83 ? -5.291 4.820 -28.616 1.00 70.62 83 THR A C 1
ATOM 647 O O . THR A 1 83 ? -4.358 4.634 -29.395 1.00 70.62 83 THR A O 1
ATOM 650 N N . ALA A 1 84 ? -5.233 4.461 -27.330 1.00 56.50 84 ALA A N 1
ATOM 651 C CA . ALA A 1 84 ? -4.019 4.013 -26.658 1.00 56.50 84 ALA A CA 1
ATOM 652 C C . ALA A 1 84 ? -4.099 2.559 -26.161 1.00 56.50 84 ALA A C 1
ATOM 654 O O . ALA A 1 84 ? -5.171 2.002 -25.927 1.00 56.50 84 ALA A O 1
ATOM 655 N N . VAL A 1 85 ? -2.922 1.953 -26.001 1.00 52.41 85 VAL A N 1
ATOM 656 C CA . VAL A 1 85 ? -2.722 0.646 -25.360 1.00 52.41 85 VAL A CA 1
ATOM 657 C C . VAL A 1 85 ? -2.868 0.819 -23.845 1.00 52.41 85 VAL A C 1
ATOM 659 O O . VAL A 1 85 ? -2.340 1.782 -23.286 1.00 52.41 85 VAL A O 1
ATOM 662 N N . ILE A 1 86 ? -3.595 -0.086 -23.183 1.00 48.34 86 ILE A N 1
ATOM 663 C CA . ILE A 1 86 ? -3.698 -0.109 -21.719 1.00 48.34 86 ILE A CA 1
ATOM 664 C C . ILE A 1 86 ? -2.551 -0.959 -21.186 1.00 48.34 86 ILE A C 1
ATOM 666 O O . ILE A 1 86 ? -2.488 -2.158 -21.457 1.00 48.34 86 ILE A O 1
ATOM 670 N N . PHE A 1 87 ? -1.681 -0.336 -20.396 1.00 42.47 87 PHE A N 1
ATOM 671 C CA . PHE A 1 87 ? -0.639 -1.021 -19.638 1.00 42.47 87 PHE A CA 1
ATOM 672 C C . PHE A 1 87 ? -1.106 -1.197 -18.194 1.00 42.47 87 PHE A C 1
ATOM 674 O O . PHE A 1 87 ? -1.588 -0.245 -17.565 1.00 42.47 87 PHE A O 1
ATOM 681 N N . HIS A 1 88 ? -0.975 -2.408 -17.668 1.00 40.28 88 HIS A N 1
ATOM 682 C CA . HIS A 1 88 ? -1.231 -2.703 -16.269 1.00 40.28 88 HIS A CA 1
ATOM 683 C C . HIS A 1 88 ? -0.127 -3.606 -15.751 1.00 40.28 88 HIS A C 1
ATOM 685 O O . HIS A 1 88 ? -0.210 -4.800 -15.979 1.00 40.28 88 HIS A O 1
ATOM 691 N N . ASP A 1 89 ? 0.846 -3.046 -15.032 1.00 47.16 89 ASP A N 1
ATOM 692 C CA . ASP A 1 89 ? 1.929 -3.842 -14.463 1.00 47.16 89 ASP A CA 1
ATOM 693 C C . ASP A 1 89 ? 2.355 -3.313 -13.090 1.00 47.16 89 ASP A C 1
ATOM 695 O O . ASP A 1 89 ? 3.136 -2.372 -12.953 1.00 47.16 89 ASP A O 1
ATOM 699 N N . VAL A 1 90 ? 1.813 -3.942 -12.044 1.00 52.91 90 VAL A N 1
ATOM 700 C CA . VAL A 1 90 ? 2.496 -4.007 -10.749 1.00 52.91 90 VAL A CA 1
ATOM 701 C C . VAL A 1 90 ? 3.477 -5.165 -10.878 1.00 52.91 90 VAL A C 1
ATOM 703 O O . VAL A 1 90 ? 3.081 -6.320 -10.747 1.00 52.91 90 VAL A O 1
ATOM 706 N N . THR A 1 91 ? 4.724 -4.871 -11.231 1.00 64.12 91 THR A N 1
ATOM 707 C CA . THR A 1 91 ? 5.730 -5.909 -11.489 1.00 64.12 91 THR A CA 1
ATOM 708 C C . THR A 1 91 ? 6.502 -6.317 -10.244 1.00 64.12 91 THR A C 1
ATOM 710 O O . THR A 1 91 ? 7.061 -7.411 -10.211 1.00 64.12 91 THR A O 1
ATOM 713 N N . TYR A 1 92 ? 6.523 -5.482 -9.201 1.00 74.19 92 TYR A N 1
ATOM 714 C CA . TYR A 1 92 ? 7.232 -5.795 -7.966 1.00 74.19 92 TYR A CA 1
ATOM 715 C C . TYR A 1 92 ? 6.320 -6.517 -6.949 1.00 74.19 92 TYR A C 1
ATOM 717 O O . TYR A 1 92 ? 5.177 -6.090 -6.747 1.00 74.19 92 TYR A O 1
ATOM 725 N N . PRO A 1 93 ? 6.782 -7.596 -6.283 1.00 76.75 93 PRO A N 1
ATOM 726 C CA . PRO A 1 93 ? 5.948 -8.363 -5.361 1.00 76.75 93 PRO A CA 1
ATOM 727 C C . PRO A 1 93 ? 5.487 -7.550 -4.136 1.00 76.75 93 PRO A C 1
ATOM 729 O O . PRO A 1 93 ? 6.159 -6.603 -3.716 1.00 76.75 93 PRO A O 1
ATOM 732 N N . PRO A 1 94 ? 4.357 -7.921 -3.508 1.00 78.81 94 PRO A N 1
ATOM 733 C CA . PRO A 1 94 ? 3.904 -7.274 -2.280 1.00 78.81 94 PRO A CA 1
ATOM 734 C C . PRO A 1 94 ? 4.871 -7.524 -1.109 1.00 78.81 94 PRO A C 1
ATOM 736 O O . PRO A 1 94 ? 5.489 -8.584 -1.025 1.00 78.81 94 PRO A O 1
ATOM 739 N N . GLU A 1 95 ? 4.932 -6.569 -0.171 1.00 81.25 95 GLU A N 1
ATOM 740 C CA . GLU A 1 95 ? 5.723 -6.630 1.079 1.00 81.25 95 GLU A CA 1
ATOM 741 C C . GLU A 1 95 ? 5.526 -7.935 1.839 1.00 81.25 95 GLU A C 1
ATOM 743 O O . GLU A 1 95 ? 6.472 -8.557 2.323 1.00 81.25 95 GLU A O 1
ATOM 748 N N . PHE A 1 96 ? 4.270 -8.346 1.935 1.00 82.19 96 PHE A N 1
ATOM 749 C CA . PHE A 1 96 ? 3.869 -9.551 2.617 1.00 82.19 96 PHE A CA 1
ATOM 750 C C . PHE A 1 96 ? 2.575 -10.072 1.994 1.00 82.19 96 PHE A C 1
ATOM 752 O O . PHE A 1 96 ? 1.743 -9.305 1.499 1.00 82.19 96 PHE A O 1
ATOM 759 N N . ALA A 1 97 ? 2.403 -11.391 2.006 1.00 83.25 97 ALA A N 1
ATOM 760 C CA . ALA A 1 97 ? 1.239 -12.048 1.430 1.00 83.25 97 ALA A CA 1
ATOM 761 C C . ALA A 1 97 ? 0.068 -12.041 2.426 1.00 83.25 97 ALA A C 1
ATOM 763 O O . ALA A 1 97 ? -0.187 -13.033 3.103 1.00 83.25 97 ALA A O 1
ATOM 764 N N . PHE A 1 98 ? -0.633 -10.910 2.519 1.00 82.88 98 PHE A N 1
ATOM 765 C CA . PHE A 1 98 ? -1.862 -10.797 3.310 1.00 82.88 98 PHE A CA 1
ATOM 766 C C . PHE A 1 98 ? -3.063 -11.369 2.563 1.00 82.88 98 PHE A C 1
ATOM 768 O O . PHE A 1 98 ? -3.246 -11.103 1.370 1.00 82.88 98 PHE A O 1
ATOM 775 N N . ASN A 1 99 ? -3.925 -12.087 3.279 1.00 85.44 99 ASN A N 1
ATOM 776 C CA . ASN A 1 99 ? -5.216 -12.518 2.755 1.00 85.44 99 ASN A CA 1
ATOM 777 C C . ASN A 1 99 ? -6.219 -11.344 2.675 1.00 85.44 99 ASN A C 1
ATOM 779 O O . ASN A 1 99 ? -5.964 -10.236 3.148 1.00 85.44 99 ASN A O 1
ATOM 783 N N . THR A 1 100 ? -7.383 -11.569 2.062 1.00 84.06 100 THR A N 1
ATOM 784 C CA . THR A 1 100 ? -8.383 -10.512 1.828 1.00 84.06 100 THR A CA 1
ATOM 785 C C . THR A 1 100 ? -8.893 -9.859 3.117 1.00 84.06 100 THR A C 1
ATOM 787 O O . THR A 1 100 ? -9.095 -8.645 3.146 1.00 84.06 100 THR A O 1
ATOM 790 N N . GLU A 1 101 ? -9.090 -10.626 4.188 1.00 87.62 101 GLU A N 1
ATOM 791 C CA . GLU A 1 101 ? -9.579 -10.101 5.468 1.00 87.62 101 GLU A CA 1
ATOM 792 C C . GLU A 1 101 ? -8.518 -9.226 6.147 1.00 87.62 101 GLU A C 1
ATOM 794 O O . GLU A 1 101 ? -8.817 -8.125 6.619 1.00 87.62 101 GLU A O 1
ATOM 799 N N . GLU A 1 102 ? -7.260 -9.666 6.109 1.00 89.88 102 GLU A N 1
ATOM 800 C CA . GLU A 1 102 ? -6.102 -8.928 6.622 1.00 89.88 102 GLU A CA 1
ATOM 801 C C . GLU A 1 102 ? -5.894 -7.613 5.862 1.00 89.88 102 GLU A C 1
ATOM 803 O O . GLU A 1 102 ? -5.706 -6.556 6.464 1.00 89.88 102 GLU A O 1
ATOM 808 N N . GLN A 1 103 ? -6.032 -7.626 4.535 1.00 87.00 103 GLN A N 1
ATOM 809 C CA . GLN A 1 103 ? -5.950 -6.408 3.726 1.00 87.00 103 GLN A CA 1
ATOM 810 C C . GLN A 1 103 ? -7.063 -5.405 4.062 1.00 87.00 103 GLN A C 1
ATOM 812 O O . GLN A 1 103 ? -6.835 -4.191 4.059 1.00 87.00 103 GLN A O 1
ATOM 817 N N . VAL A 1 104 ? -8.274 -5.885 4.365 1.00 89.62 104 VAL A N 1
ATOM 818 C CA . VAL A 1 104 ? -9.385 -5.022 4.796 1.00 89.62 104 VAL A CA 1
ATOM 819 C C . VAL A 1 104 ? -9.090 -4.401 6.162 1.00 89.62 104 VAL A C 1
ATOM 821 O O . VAL A 1 104 ? -9.328 -3.203 6.338 1.00 89.62 104 VAL A O 1
ATOM 824 N N . LEU A 1 105 ? -8.538 -5.173 7.102 1.00 93.38 105 LEU A N 1
ATOM 825 C CA . LEU A 1 105 ? -8.086 -4.685 8.409 1.00 93.38 105 LEU A CA 1
ATOM 826 C C . LEU A 1 105 ? -7.047 -3.570 8.265 1.00 93.38 105 LEU A C 1
ATOM 828 O O . LEU A 1 105 ? -7.264 -2.457 8.749 1.00 93.38 105 LEU A O 1
ATOM 832 N N . ILE A 1 106 ? -5.975 -3.839 7.521 1.00 92.12 106 ILE A N 1
ATOM 833 C CA . ILE A 1 106 ? -4.890 -2.884 7.266 1.00 92.12 106 ILE A CA 1
ATOM 834 C C . ILE A 1 106 ? -5.446 -1.603 6.638 1.00 92.12 106 ILE A C 1
ATOM 836 O O . ILE A 1 106 ? -5.148 -0.496 7.090 1.00 92.12 106 ILE A O 1
ATOM 840 N N . ARG A 1 107 ? -6.324 -1.724 5.634 1.00 89.50 107 ARG A N 1
ATOM 841 C CA . ARG A 1 107 ? -6.936 -0.569 4.962 1.00 89.50 107 ARG A CA 1
ATOM 842 C C . ARG A 1 107 ? -7.806 0.265 5.905 1.00 89.50 107 ARG A C 1
ATOM 844 O O . ARG A 1 107 ? -7.791 1.495 5.803 1.00 89.50 107 ARG A O 1
ATOM 851 N N . LYS A 1 108 ? -8.563 -0.369 6.809 1.00 93.25 108 LYS A N 1
ATOM 852 C CA . LYS A 1 108 ? -9.348 0.341 7.832 1.00 93.25 108 LYS A CA 1
ATOM 853 C C . LYS A 1 108 ? -8.427 1.133 8.763 1.00 93.25 108 LYS A C 1
ATOM 855 O O . LYS A 1 108 ? -8.652 2.328 8.942 1.00 93.25 108 LYS A O 1
ATOM 860 N N . ILE A 1 109 ? -7.375 0.503 9.291 1.00 94.81 109 ILE A N 1
ATOM 861 C CA . ILE A 1 109 ? -6.423 1.151 10.206 1.00 94.81 109 ILE A CA 1
ATOM 862 C C . ILE A 1 109 ? -5.713 2.317 9.508 1.00 94.81 109 ILE A C 1
ATOM 864 O O . ILE A 1 109 ? -5.760 3.437 10.014 1.00 94.81 109 ILE A O 1
ATOM 868 N N . ARG A 1 110 ? -5.177 2.110 8.294 1.00 93.19 110 ARG A N 1
ATOM 869 C CA . ARG A 1 110 ? -4.558 3.166 7.465 1.00 93.19 110 ARG A CA 1
ATOM 870 C C . ARG A 1 110 ? -5.464 4.382 7.283 1.00 93.19 110 ARG A C 1
ATOM 872 O O . ARG A 1 110 ? -5.007 5.519 7.376 1.00 93.19 110 ARG A O 1
ATOM 879 N N . ARG A 1 111 ? -6.763 4.157 7.055 1.00 92.06 111 ARG A N 1
ATOM 880 C CA . ARG A 1 111 ? -7.747 5.240 6.930 1.00 92.06 111 ARG A CA 1
ATOM 881 C C . ARG A 1 111 ? -7.919 6.020 8.237 1.00 92.06 111 ARG A C 1
ATOM 883 O O . ARG A 1 111 ? -8.082 7.234 8.171 1.00 92.06 111 ARG A O 1
ATOM 890 N N . TYR A 1 112 ? -7.890 5.360 9.394 1.00 93.50 112 TYR A N 1
ATOM 891 C CA . TYR A 1 112 ? -8.002 6.036 10.691 1.00 93.50 112 TYR A CA 1
ATOM 892 C C . TYR A 1 112 ? -6.759 6.851 11.048 1.00 93.50 112 TYR A C 1
ATOM 894 O O . TYR A 1 112 ? -6.898 7.968 11.541 1.00 93.50 112 TYR A O 1
ATOM 902 N N . ILE A 1 113 ? -5.567 6.330 10.752 1.00 92.38 113 ILE A N 1
ATOM 903 C CA . ILE A 1 113 ? -4.297 7.018 11.036 1.00 92.38 113 ILE A CA 1
ATOM 904 C C . ILE A 1 113 ? -3.908 8.046 9.960 1.00 92.38 113 ILE A C 1
ATOM 906 O O . ILE A 1 113 ? -2.949 8.795 10.133 1.00 92.38 113 ILE A O 1
ATOM 910 N N . GLY A 1 114 ? -4.646 8.099 8.846 1.00 86.81 114 GLY A N 1
ATOM 911 C CA . GLY A 1 114 ? -4.363 9.004 7.731 1.00 86.81 114 GLY A CA 1
ATOM 912 C C . GLY A 1 114 ? -3.115 8.629 6.925 1.00 86.81 114 GLY A C 1
ATOM 913 O O . GLY A 1 114 ? -2.573 9.481 6.229 1.00 86.81 114 GLY A O 1
ATOM 914 N N . ASP A 1 115 ? -2.664 7.374 7.004 1.00 85.81 115 ASP A N 1
ATOM 915 C CA . ASP A 1 115 ? -1.499 6.847 6.281 1.00 85.81 115 ASP A CA 1
ATOM 916 C C . ASP A 1 115 ? -1.933 6.168 4.974 1.00 85.81 115 ASP A C 1
ATOM 918 O O . ASP A 1 115 ? -1.815 4.949 4.778 1.00 85.81 115 ASP A O 1
ATOM 922 N N . LEU A 1 116 ? -2.555 6.966 4.104 1.00 79.38 116 LEU A N 1
ATOM 923 C CA . LEU A 1 116 ? -2.959 6.523 2.776 1.00 79.38 116 LEU A CA 1
ATOM 924 C C . LEU A 1 116 ? -1.729 6.445 1.874 1.00 79.38 116 LEU A C 1
ATOM 926 O O . LEU A 1 116 ? -0.958 7.397 1.790 1.00 79.38 116 LEU A O 1
ATOM 930 N N . ARG A 1 117 ? -1.590 5.325 1.162 1.00 76.75 117 ARG A N 1
ATOM 931 C CA . ARG A 1 117 ? -0.492 5.125 0.215 1.00 76.75 117 ARG A CA 1
ATOM 932 C C . ARG A 1 117 ? -0.556 6.158 -0.905 1.00 76.75 117 ARG A C 1
ATOM 934 O O . ARG A 1 117 ? -1.536 6.189 -1.653 1.00 76.75 117 ARG A O 1
ATOM 941 N N . GLY A 1 118 ? 0.491 6.966 -1.031 1.00 74.19 118 GLY A N 1
ATOM 942 C CA . GLY A 1 118 ? 0.737 7.783 -2.218 1.00 74.19 118 GLY A CA 1
ATOM 943 C C . GLY A 1 118 ? 1.473 6.959 -3.270 1.00 74.19 118 GLY A C 1
ATOM 944 O O . GLY A 1 118 ? 2.258 6.089 -2.911 1.00 74.19 118 GLY A O 1
ATOM 945 N N . LEU A 1 119 ? 1.214 7.191 -4.557 1.00 79.38 119 LEU A N 1
ATOM 946 C CA . LEU A 1 119 ? 2.057 6.655 -5.628 1.00 79.38 119 LEU A CA 1
ATOM 947 C C . LEU A 1 119 ? 3.097 7.718 -5.990 1.00 79.38 119 LEU A C 1
ATOM 949 O O . LEU A 1 119 ? 2.736 8.811 -6.423 1.00 79.38 119 LEU A O 1
ATOM 953 N N . GLY A 1 120 ? 4.366 7.391 -5.784 1.00 80.12 120 GLY A N 1
ATOM 954 C CA . GLY A 1 120 ? 5.518 8.186 -6.183 1.00 80.12 120 GLY A CA 1
ATOM 955 C C . GLY A 1 120 ? 6.204 7.603 -7.415 1.00 80.12 120 GLY A C 1
ATOM 956 O O . GLY A 1 120 ? 6.019 6.430 -7.757 1.00 80.12 120 GLY A O 1
ATOM 957 N N . ARG A 1 121 ? 7.009 8.442 -8.068 1.00 85.19 121 ARG A N 1
ATOM 958 C CA . ARG A 1 121 ? 7.888 8.065 -9.175 1.00 85.19 121 ARG A CA 1
ATOM 959 C C . ARG A 1 121 ? 9.255 8.690 -8.942 1.00 85.19 121 ARG A C 1
ATOM 961 O O . ARG A 1 121 ? 9.348 9.903 -8.773 1.00 85.19 121 ARG A O 1
ATOM 968 N N . LEU A 1 122 ? 10.289 7.864 -8.993 1.00 86.12 122 LEU A N 1
ATOM 969 C CA . LEU A 1 122 ? 11.685 8.268 -9.012 1.00 86.12 122 LEU A CA 1
ATOM 970 C C . LEU A 1 122 ? 12.254 7.868 -10.369 1.00 86.12 122 LEU A C 1
ATOM 972 O O . LEU A 1 122 ? 12.217 6.700 -10.751 1.00 86.12 122 LEU A O 1
ATOM 976 N N . TYR A 1 123 ? 12.721 8.865 -11.107 1.00 86.56 123 TYR A N 1
ATOM 977 C CA . TYR A 1 123 ? 13.368 8.695 -12.397 1.00 86.56 123 TYR A CA 1
ATOM 978 C C . TYR A 1 123 ? 14.785 9.229 -12.252 1.00 86.56 123 TYR A C 1
ATOM 980 O O . TYR A 1 123 ? 14.965 10.394 -11.913 1.00 86.56 123 TYR A O 1
ATOM 988 N N . ILE A 1 124 ? 15.768 8.360 -12.442 1.00 85.00 124 ILE A N 1
ATOM 989 C CA . ILE A 1 124 ? 17.179 8.680 -12.282 1.00 85.00 124 ILE A CA 1
ATOM 990 C C . ILE A 1 124 ? 17.847 8.469 -13.634 1.00 85.00 124 ILE A C 1
ATOM 992 O O . ILE A 1 124 ? 17.850 7.361 -14.171 1.00 85.00 124 ILE A O 1
ATOM 996 N N . ASP A 1 125 ? 18.430 9.539 -14.161 1.00 82.75 125 ASP A N 1
ATOM 997 C CA . ASP A 1 125 ? 19.117 9.546 -15.445 1.00 82.75 125 ASP A CA 1
ATOM 998 C C . ASP A 1 125 ? 20.571 9.984 -15.252 1.00 82.75 125 ASP A C 1
ATOM 1000 O O . ASP A 1 125 ? 20.874 11.003 -14.622 1.00 82.75 125 ASP A O 1
ATOM 1004 N N . GLN A 1 126 ? 21.498 9.188 -15.778 1.00 74.81 126 GLN A N 1
ATOM 1005 C CA . GLN A 1 126 ? 22.922 9.489 -15.717 1.00 74.81 126 GLN A CA 1
ATOM 1006 C C . GLN A 1 126 ? 23.303 10.754 -16.492 1.00 74.81 126 GLN A C 1
ATOM 1008 O O . GLN A 1 126 ? 24.270 11.420 -16.121 1.00 74.81 126 GLN A O 1
ATOM 1013 N N . GLU A 1 127 ? 22.549 11.119 -17.529 1.00 73.56 127 GLU A N 1
ATOM 1014 C CA . GLU A 1 127 ? 22.822 12.309 -18.338 1.00 73.56 127 GLU A CA 1
ATOM 1015 C C . GLU A 1 127 ? 22.418 13.613 -17.635 1.00 73.56 127 GLU A C 1
ATOM 1017 O O . GLU A 1 127 ? 23.026 14.657 -17.883 1.00 73.56 127 GLU A O 1
ATOM 1022 N N . THR A 1 128 ? 21.434 13.571 -16.729 1.00 68.75 128 THR A N 1
ATOM 1023 C CA . THR A 1 128 ? 20.924 14.767 -16.031 1.00 68.75 128 THR A CA 1
ATOM 1024 C C . THR A 1 128 ? 21.730 15.131 -14.781 1.00 68.75 128 THR A C 1
ATOM 1026 O O . THR A 1 128 ? 21.569 16.228 -14.248 1.00 68.75 128 THR A O 1
ATOM 1029 N N . GLY A 1 129 ? 22.626 14.249 -14.322 1.00 63.84 129 GLY A N 1
ATOM 1030 C CA . GLY A 1 129 ? 23.453 14.451 -13.125 1.00 63.84 129 GLY A CA 1
ATOM 1031 C C . GLY A 1 129 ? 22.768 14.090 -11.798 1.00 63.84 129 GLY A C 1
ATOM 1032 O O . GLY A 1 129 ? 23.430 14.101 -10.761 1.00 63.84 129 GLY A O 1
ATOM 1033 N N . GLU A 1 130 ? 21.489 13.699 -11.820 1.00 63.69 130 GLU A N 1
ATOM 1034 C CA . GLU A 1 130 ? 20.710 13.232 -10.650 1.00 63.69 130 GLU A CA 1
ATOM 1035 C C . GLU A 1 130 ? 21.105 11.815 -10.188 1.00 63.69 130 GLU A C 1
ATOM 1037 O O . GLU A 1 130 ? 20.677 11.319 -9.143 1.00 63.69 130 GLU A O 1
ATOM 1042 N N . PHE A 1 131 ? 21.952 11.156 -10.973 1.00 64.00 131 PHE A N 1
ATOM 1043 C CA . PHE A 1 131 ? 22.434 9.799 -10.746 1.00 64.00 131 PHE A CA 1
ATOM 1044 C C . PHE A 1 131 ? 23.341 9.680 -9.519 1.00 64.00 131 PHE A C 1
ATOM 1046 O O . PHE A 1 131 ? 23.234 8.719 -8.766 1.00 64.00 131 PHE A O 1
ATOM 1053 N N . CYS A 1 132 ? 24.185 10.682 -9.259 1.00 62.22 132 CYS A N 1
ATOM 1054 C CA . CYS A 1 132 ? 25.125 10.643 -8.134 1.00 62.22 132 CYS A CA 1
ATOM 1055 C C . CYS A 1 132 ? 24.501 11.059 -6.794 1.00 62.22 132 CYS A C 1
ATOM 1057 O O . CYS A 1 132 ? 25.107 10.822 -5.757 1.00 62.22 132 CYS A O 1
ATOM 1059 N N . SER A 1 133 ? 23.330 11.706 -6.792 1.00 73.44 133 SER A N 1
ATOM 1060 C CA . SER A 1 133 ? 22.675 12.140 -5.548 1.00 73.44 133 SER A CA 1
ATOM 1061 C C . SER A 1 133 ? 21.830 11.050 -4.899 1.00 73.44 133 SER A C 1
ATOM 1063 O O . SER A 1 133 ? 21.578 11.128 -3.704 1.00 73.44 133 SER A O 1
ATOM 1065 N N . ASN A 1 134 ? 21.388 10.061 -5.680 1.00 80.25 134 ASN A N 1
ATOM 1066 C CA . ASN A 1 134 ? 20.479 9.011 -5.219 1.00 80.25 134 ASN A CA 1
ATOM 1067 C C . ASN A 1 134 ? 21.137 7.627 -5.178 1.00 80.25 134 ASN A C 1
ATOM 1069 O O . ASN A 1 134 ? 20.509 6.684 -4.719 1.00 80.25 134 ASN A O 1
ATOM 1073 N N . ILE A 1 135 ? 22.367 7.471 -5.677 1.00 85.56 135 ILE A N 1
ATOM 1074 C CA . ILE A 1 135 ? 23.096 6.197 -5.656 1.00 85.56 135 ILE A CA 1
ATOM 1075 C C . ILE A 1 135 ? 24.236 6.304 -4.648 1.00 85.56 135 ILE A C 1
ATOM 1077 O O . ILE A 1 135 ? 25.030 7.241 -4.704 1.00 85.56 135 ILE A O 1
ATOM 1081 N N . LEU A 1 136 ? 24.319 5.335 -3.738 1.00 87.69 136 LEU A N 1
ATOM 1082 C CA . LEU A 1 136 ? 25.389 5.262 -2.748 1.00 87.69 136 LEU A CA 1
ATOM 1083 C C . LEU A 1 136 ? 26.740 4.910 -3.393 1.00 87.69 136 LEU A C 1
ATOM 1085 O O . LEU A 1 136 ? 26.815 4.365 -4.496 1.00 87.69 136 LEU A O 1
ATOM 1089 N N . ASP A 1 137 ? 27.826 5.144 -2.652 1.00 86.56 137 ASP A N 1
ATOM 1090 C CA . ASP A 1 137 ? 29.210 4.879 -3.085 1.00 86.56 137 ASP A CA 1
ATOM 1091 C C . ASP A 1 137 ? 29.473 3.414 -3.497 1.00 86.56 137 ASP A C 1
ATOM 1093 O O . ASP A 1 137 ? 30.455 3.110 -4.180 1.00 86.56 137 ASP A O 1
ATOM 1097 N N . ASP A 1 138 ? 28.595 2.486 -3.102 1.00 87.00 138 ASP A N 1
ATOM 1098 C CA . ASP A 1 138 ? 28.646 1.079 -3.502 1.00 87.00 138 ASP A CA 1
ATOM 1099 C C . ASP A 1 138 ? 28.260 0.842 -4.974 1.00 87.00 138 ASP A C 1
ATOM 1101 O O . ASP A 1 138 ? 28.472 -0.258 -5.494 1.00 87.00 138 ASP A O 1
ATOM 1105 N N . ASN A 1 139 ? 27.747 1.871 -5.659 1.00 87.19 139 ASN A N 1
ATOM 1106 C CA . ASN A 1 139 ? 27.273 1.845 -7.040 1.00 87.19 139 ASN A CA 1
ATOM 1107 C C . ASN A 1 139 ? 26.158 0.819 -7.293 1.00 87.19 139 ASN A C 1
ATOM 1109 O O . ASN A 1 139 ? 26.025 0.319 -8.414 1.00 87.19 139 ASN A O 1
ATOM 1113 N N . ARG A 1 140 ? 25.400 0.442 -6.261 1.00 89.88 140 ARG A N 1
ATOM 1114 C CA . ARG A 1 140 ? 24.391 -0.633 -6.295 1.00 89.88 140 ARG A CA 1
ATOM 1115 C C . ARG A 1 140 ? 23.126 -0.301 -5.533 1.00 89.88 140 ARG A C 1
ATOM 1117 O O . ARG A 1 140 ? 22.091 -0.902 -5.811 1.00 89.88 140 ARG A O 1
ATOM 1124 N N . THR A 1 141 ? 23.215 0.613 -4.582 1.00 91.00 141 THR A N 1
ATOM 1125 C CA . THR A 1 141 ? 22.112 0.956 -3.703 1.00 91.00 141 THR A CA 1
ATOM 1126 C C . THR A 1 141 ? 21.569 2.324 -4.062 1.00 91.00 141 THR A C 1
ATOM 1128 O O . THR A 1 141 ? 22.316 3.298 -4.120 1.00 91.00 141 THR A O 1
ATOM 1131 N N . VAL A 1 142 ? 20.261 2.379 -4.296 1.00 90.38 142 VAL A N 1
ATOM 1132 C CA . VAL A 1 142 ? 19.516 3.627 -4.445 1.00 90.38 142 VAL A CA 1
ATOM 1133 C C . VAL A 1 142 ? 18.995 4.037 -3.069 1.00 90.38 142 VAL A C 1
ATOM 1135 O O . VAL A 1 142 ? 18.303 3.245 -2.429 1.00 90.38 142 VAL A O 1
ATOM 1138 N N . ASP A 1 143 ? 19.341 5.243 -2.626 1.00 90.19 143 ASP A N 1
ATOM 1139 C CA . ASP A 1 143 ? 18.804 5.897 -1.430 1.00 90.19 143 ASP A CA 1
ATOM 1140 C C . ASP A 1 143 ? 17.590 6.744 -1.814 1.00 90.19 143 ASP A C 1
ATOM 1142 O O . ASP A 1 143 ? 17.620 7.517 -2.775 1.00 90.19 143 ASP A O 1
ATOM 1146 N N . ILE A 1 144 ? 16.501 6.555 -1.080 1.00 86.75 144 ILE A N 1
ATOM 1147 C CA . ILE A 1 144 ? 15.225 7.214 -1.316 1.00 86.75 144 ILE A CA 1
ATOM 1148 C C . ILE A 1 144 ? 14.830 7.902 -0.018 1.00 86.75 144 ILE A C 1
ATOM 1150 O O . ILE A 1 144 ? 14.769 7.277 1.033 1.00 86.75 144 ILE A O 1
ATOM 1154 N N . ALA A 1 145 ? 14.550 9.204 -0.095 1.00 80.75 145 ALA A N 1
ATOM 1155 C CA . ALA A 1 145 ? 14.329 10.037 1.088 1.00 80.75 145 ALA A CA 1
ATOM 1156 C C . ALA A 1 145 ? 13.123 9.605 1.945 1.00 80.75 145 ALA A C 1
ATOM 1158 O O . ALA A 1 145 ? 13.111 9.828 3.154 1.00 80.75 145 ALA A O 1
ATOM 1159 N N . ASP A 1 146 ? 12.113 8.999 1.322 1.00 82.62 146 ASP A N 1
ATOM 1160 C CA . ASP A 1 146 ? 10.903 8.531 1.993 1.00 82.62 146 ASP A CA 1
ATOM 1161 C C . ASP A 1 146 ? 10.967 7.028 2.290 1.00 82.62 146 ASP A C 1
ATOM 1163 O O . ASP A 1 146 ? 11.649 6.266 1.607 1.00 82.62 146 ASP A O 1
ATOM 1167 N N . LYS A 1 147 ? 10.165 6.571 3.260 1.00 86.88 147 LYS A N 1
ATOM 1168 C CA . LYS A 1 147 ? 9.854 5.142 3.387 1.00 86.88 147 LYS A CA 1
ATOM 1169 C C . LYS A 1 147 ? 8.975 4.701 2.222 1.00 86.88 147 LYS A C 1
ATOM 1171 O O . LYS A 1 147 ? 7.896 5.264 2.000 1.00 86.88 147 LYS A O 1
ATOM 1176 N N . ILE A 1 148 ? 9.414 3.666 1.517 1.00 88.12 148 ILE A N 1
ATOM 1177 C CA . ILE A 1 148 ? 8.787 3.199 0.295 1.00 88.12 148 ILE A CA 1
ATOM 1178 C C . ILE A 1 148 ? 8.619 1.682 0.209 1.00 88.12 148 ILE A C 1
ATOM 1180 O O . ILE A 1 148 ? 9.335 0.895 0.829 1.00 88.12 148 ILE A O 1
ATOM 1184 N N . TRP A 1 149 ? 7.686 1.276 -0.651 1.00 90.12 149 TRP A N 1
ATOM 1185 C CA . TRP A 1 149 ? 7.617 -0.072 -1.205 1.00 90.12 149 TRP A CA 1
ATOM 1186 C C . TRP A 1 149 ? 7.470 0.011 -2.726 1.00 90.12 149 TRP A C 1
ATOM 1188 O O . TRP A 1 149 ? 6.511 0.635 -3.194 1.00 90.12 149 TRP A O 1
ATOM 1198 N N . PRO A 1 150 ? 8.391 -0.567 -3.513 1.00 88.69 150 PRO A N 1
ATOM 1199 C CA . PRO A 1 150 ? 8.324 -0.489 -4.961 1.00 88.69 150 PRO A CA 1
ATOM 1200 C C . PRO A 1 150 ? 7.115 -1.254 -5.510 1.00 88.69 150 PRO A C 1
ATOM 1202 O O . PRO A 1 150 ? 6.673 -2.268 -4.976 1.00 88.69 150 PRO A O 1
ATOM 1205 N N . VAL A 1 151 ? 6.573 -0.709 -6.588 1.00 85.75 151 VAL A N 1
ATOM 1206 C CA . VAL A 1 151 ? 5.454 -1.232 -7.381 1.00 85.75 151 VAL A CA 1
ATOM 1207 C C . VAL A 1 151 ? 5.974 -1.678 -8.743 1.00 85.75 151 VAL A C 1
ATOM 1209 O O . VAL A 1 151 ? 5.534 -2.692 -9.276 1.00 85.75 151 VAL A O 1
ATOM 1212 N N . TYR A 1 152 ? 6.928 -0.922 -9.288 1.00 84.94 152 TYR A N 1
ATOM 1213 C CA . TYR A 1 152 ? 7.560 -1.182 -10.571 1.00 84.94 152 TYR A CA 1
ATOM 1214 C C . TYR A 1 152 ? 8.997 -0.683 -10.529 1.00 84.94 152 TYR A C 1
ATOM 1216 O O . TYR A 1 152 ? 9.244 0.439 -10.084 1.00 84.94 152 TYR A O 1
ATOM 1224 N N . VAL A 1 153 ? 9.934 -1.507 -10.987 1.00 88.06 153 VAL A N 1
ATOM 1225 C CA . VAL A 1 153 ? 11.351 -1.152 -11.061 1.00 88.06 153 VAL A CA 1
ATOM 1226 C C . VAL A 1 153 ? 11.894 -1.552 -12.422 1.00 88.06 153 VAL A C 1
ATOM 1228 O O . VAL A 1 153 ? 11.803 -2.717 -12.808 1.00 88.06 153 VAL A O 1
ATOM 1231 N N . THR A 1 154 ? 12.521 -0.605 -13.115 1.00 87.56 154 THR A N 1
ATOM 1232 C CA . THR A 1 154 ? 13.316 -0.874 -14.315 1.00 87.56 154 THR A CA 1
ATOM 1233 C C . THR A 1 154 ? 14.687 -0.244 -14.243 1.00 87.56 154 THR A C 1
ATOM 1235 O O . THR A 1 154 ? 14.833 0.888 -13.783 1.00 87.56 154 THR A O 1
ATOM 1238 N N . VAL A 1 155 ? 15.669 -0.953 -14.791 1.00 87.19 155 VAL A N 1
ATOM 1239 C CA . VAL A 1 155 ? 17.002 -0.424 -15.090 1.00 87.19 155 VAL A CA 1
ATOM 1240 C C . VAL A 1 155 ? 17.262 -0.658 -16.571 1.00 87.19 155 VAL A C 1
ATOM 1242 O O . VAL A 1 155 ? 17.180 -1.792 -17.040 1.00 87.19 155 VAL A O 1
ATOM 1245 N N . ASP A 1 156 ? 17.519 0.410 -17.319 1.00 83.62 156 ASP A N 1
ATOM 1246 C CA . ASP A 1 156 ? 17.752 0.392 -18.771 1.00 83.62 156 ASP A CA 1
ATOM 1247 C C . ASP A 1 156 ? 16.623 -0.300 -19.553 1.00 83.62 156 ASP A C 1
ATOM 1249 O O . ASP A 1 156 ? 16.850 -1.051 -20.502 1.00 83.62 156 ASP A O 1
ATOM 1253 N N . GLY A 1 157 ? 15.382 -0.092 -19.103 1.00 77.88 157 GLY A N 1
ATOM 1254 C CA . GLY A 1 157 ? 14.189 -0.726 -19.667 1.00 77.88 157 GLY A CA 1
ATOM 1255 C C . GLY A 1 157 ? 14.031 -2.216 -19.341 1.00 77.88 157 GLY A C 1
ATOM 1256 O O . GLY A 1 157 ? 13.057 -2.818 -19.779 1.00 77.88 157 GLY A O 1
ATOM 1257 N N . SER A 1 158 ? 14.947 -2.818 -18.574 1.00 82.31 158 SER A N 1
ATOM 1258 C CA . SER A 1 158 ? 14.801 -4.186 -18.063 1.00 82.31 158 SER A CA 1
ATOM 1259 C C . SER A 1 158 ? 14.074 -4.172 -16.724 1.00 82.31 158 SER A C 1
ATOM 1261 O O . SER A 1 158 ? 14.486 -3.465 -15.805 1.00 82.31 158 SER A O 1
ATOM 1263 N N . GLU A 1 159 ? 13.002 -4.950 -16.616 1.00 83.38 159 GLU A N 1
ATOM 1264 C CA . GLU A 1 159 ? 12.166 -5.028 -15.417 1.00 83.38 159 GLU A CA 1
ATOM 1265 C C . GLU A 1 159 ? 12.782 -5.901 -14.326 1.00 83.38 159 GLU A C 1
ATOM 1267 O O . GLU A 1 159 ? 13.347 -6.966 -14.587 1.00 83.38 159 GLU A O 1
ATOM 1272 N N . PHE A 1 160 ? 12.610 -5.459 -13.083 1.00 82.88 160 PHE A N 1
ATOM 1273 C CA . PHE A 1 160 ? 13.009 -6.186 -11.889 1.00 82.88 160 PHE A CA 1
ATOM 1274 C C . PHE A 1 160 ? 11.769 -6.548 -11.077 1.00 82.88 160 PHE A C 1
ATOM 1276 O O . PHE A 1 160 ? 11.138 -5.695 -10.453 1.00 82.88 160 PHE A O 1
ATOM 1283 N N . THR A 1 161 ? 11.424 -7.833 -11.099 1.00 80.62 161 THR A N 1
ATOM 1284 C CA . THR A 1 161 ? 10.126 -8.339 -10.625 1.00 80.62 161 THR A CA 1
ATOM 1285 C C . THR A 1 161 ? 10.241 -9.276 -9.421 1.00 80.62 161 THR A C 1
ATOM 1287 O O . THR A 1 161 ? 9.292 -9.968 -9.057 1.00 80.62 161 THR A O 1
ATOM 1290 N N . THR A 1 162 ? 11.414 -9.340 -8.783 1.00 77.56 162 THR A N 1
ATOM 1291 C CA . THR A 1 162 ? 11.696 -10.309 -7.713 1.00 77.56 162 THR A CA 1
ATOM 1292 C C . THR A 1 162 ? 12.016 -9.619 -6.390 1.00 77.56 162 THR A C 1
ATOM 1294 O O . THR A 1 162 ? 12.578 -8.532 -6.373 1.00 77.56 162 THR A O 1
ATOM 1297 N N . LEU A 1 163 ? 11.742 -10.289 -5.263 1.00 75.12 163 LEU A N 1
ATOM 1298 C CA . LEU A 1 163 ? 12.142 -9.809 -3.927 1.00 75.12 163 LEU A CA 1
ATOM 1299 C C . LEU A 1 163 ? 13.657 -9.888 -3.675 1.00 75.12 163 LEU A C 1
ATOM 1301 O O . LEU A 1 163 ? 14.156 -9.343 -2.694 1.00 75.12 163 LEU A O 1
ATOM 1305 N N . THR A 1 164 ? 14.384 -10.619 -4.519 1.00 81.88 164 THR A N 1
ATOM 1306 C CA . THR A 1 164 ? 15.835 -10.806 -4.402 1.00 81.88 164 THR A CA 1
ATOM 1307 C C . THR A 1 164 ? 16.632 -9.806 -5.225 1.00 81.88 164 THR A C 1
ATOM 1309 O O . THR A 1 164 ? 17.841 -9.707 -5.030 1.00 81.88 164 THR A O 1
ATOM 1312 N N . ASP A 1 165 ? 15.982 -9.110 -6.159 1.00 84.75 165 ASP A N 1
ATOM 1313 C CA . ASP A 1 165 ? 16.619 -8.114 -7.010 1.00 84.75 165 ASP A CA 1
ATOM 1314 C C . ASP A 1 165 ? 15.574 -7.156 -7.625 1.00 84.75 165 ASP A C 1
ATOM 1316 O O . ASP A 1 165 ? 14.770 -7.613 -8.450 1.00 84.75 165 ASP A O 1
ATOM 1320 N N . PRO A 1 166 ? 15.584 -5.858 -7.251 1.00 89.94 166 PRO A N 1
ATOM 1321 C CA . PRO A 1 166 ? 16.333 -5.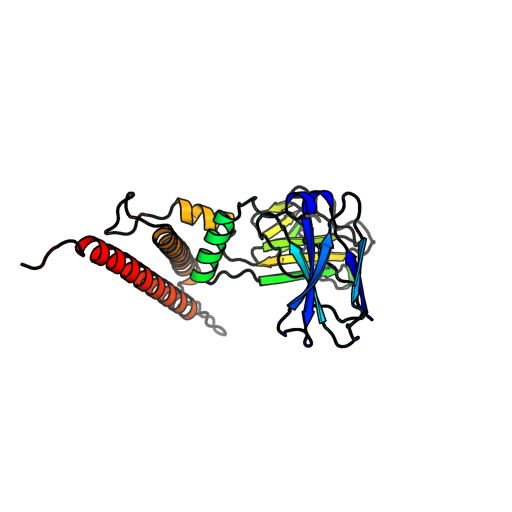297 -6.122 1.00 89.94 166 PRO A CA 1
ATOM 1322 C C . PRO A 1 166 ? 15.778 -5.777 -4.776 1.00 89.94 166 PRO A C 1
ATOM 1324 O O . PRO A 1 166 ? 14.598 -6.098 -4.655 1.00 89.94 166 PRO A O 1
ATOM 1327 N N . VAL A 1 167 ? 16.616 -5.772 -3.740 1.00 89.88 167 VAL A N 1
ATOM 1328 C CA . VAL A 1 167 ? 16.199 -6.009 -2.351 1.00 89.88 167 VAL A CA 1
ATOM 1329 C C . VAL A 1 167 ? 15.848 -4.678 -1.695 1.00 89.88 167 VAL A C 1
ATOM 1331 O O . VAL A 1 167 ? 16.669 -3.761 -1.678 1.00 89.88 167 VAL A O 1
ATOM 1334 N N . VAL A 1 168 ? 14.657 -4.590 -1.104 1.00 90.38 168 VAL A N 1
ATOM 1335 C CA . VAL A 1 168 ? 14.262 -3.449 -0.267 1.00 90.38 168 VAL A CA 1
ATOM 1336 C C . VAL A 1 168 ? 14.873 -3.605 1.126 1.00 90.38 168 VAL A C 1
ATOM 1338 O O . VAL A 1 168 ? 14.619 -4.596 1.812 1.00 90.38 168 VAL A O 1
ATOM 1341 N N . GLN A 1 169 ? 15.657 -2.623 1.571 1.00 87.31 169 GLN A N 1
ATOM 1342 C CA . GLN A 1 169 ? 16.277 -2.609 2.896 1.00 87.31 169 GLN A CA 1
ATOM 1343 C C . GLN A 1 169 ? 15.784 -1.408 3.704 1.00 87.31 169 GLN A C 1
ATOM 1345 O O . GLN A 1 169 ? 15.898 -0.256 3.286 1.00 87.31 169 GLN A O 1
ATOM 1350 N N . GLY A 1 170 ? 15.200 -1.683 4.873 1.00 83.19 170 GLY A N 1
ATOM 1351 C CA . GLY A 1 170 ? 14.719 -0.645 5.791 1.00 83.19 170 GLY A CA 1
ATOM 1352 C C . GLY A 1 170 ? 13.623 0.266 5.224 1.00 83.19 170 GLY A C 1
ATOM 1353 O O . GLY A 1 170 ? 13.376 1.318 5.799 1.00 83.19 170 GLY A O 1
ATOM 1354 N N . TYR A 1 171 ? 12.986 -0.119 4.111 1.00 89.69 171 TYR A N 1
ATOM 1355 C CA . TYR A 1 171 ? 12.056 0.711 3.329 1.00 89.69 171 TYR A CA 1
ATOM 1356 C C . TYR A 1 171 ? 12.661 2.001 2.765 1.00 89.69 171 TYR A C 1
ATOM 1358 O O . TYR A 1 171 ? 11.922 2.823 2.251 1.00 89.69 171 TYR A O 1
ATOM 1366 N N . GLN A 1 172 ? 13.975 2.187 2.840 1.00 88.06 172 GLN A N 1
ATOM 1367 C CA . GLN A 1 172 ? 14.646 3.407 2.382 1.00 88.06 172 GLN A CA 1
ATOM 1368 C C . GLN A 1 172 ? 15.588 3.122 1.209 1.00 88.06 172 GLN A C 1
ATOM 1370 O O . GLN A 1 172 ? 15.775 3.956 0.330 1.00 88.06 172 GLN A O 1
ATOM 1375 N N . TYR A 1 173 ? 16.148 1.914 1.170 1.00 91.12 173 TYR A N 1
ATOM 1376 C CA . TYR A 1 173 ? 17.167 1.547 0.201 1.00 91.12 173 TYR A CA 1
ATOM 1377 C C . TYR A 1 173 ? 16.664 0.458 -0.743 1.00 91.12 173 TYR A C 1
ATOM 1379 O O . TYR A 1 173 ? 16.058 -0.524 -0.302 1.00 91.12 173 TYR A O 1
ATOM 1387 N N . LEU A 1 174 ? 16.961 0.602 -2.035 1.00 92.19 174 LEU A N 1
ATOM 1388 C CA . LEU A 1 174 ? 16.842 -0.469 -3.028 1.00 92.19 174 LEU A CA 1
ATOM 1389 C C . LEU A 1 174 ? 18.240 -0.903 -3.458 1.00 92.19 174 LEU A C 1
ATOM 1391 O O . LEU A 1 174 ? 18.935 -0.159 -4.149 1.00 92.19 174 LEU A O 1
ATOM 1395 N N . THR A 1 175 ? 18.644 -2.113 -3.079 1.00 92.38 175 THR A N 1
ATOM 1396 C CA . THR A 1 175 ? 19.958 -2.665 -3.429 1.00 92.38 175 THR A CA 1
ATOM 1397 C C . THR A 1 175 ? 19.830 -3.671 -4.560 1.00 92.38 175 THR A C 1
ATOM 1399 O O . THR A 1 175 ? 19.165 -4.698 -4.419 1.00 92.38 175 THR A O 1
ATOM 1402 N N . PHE A 1 176 ? 20.513 -3.399 -5.666 1.00 91.62 176 PHE A N 1
ATOM 1403 C CA . PHE A 1 176 ? 20.549 -4.272 -6.832 1.00 91.62 176 PHE A CA 1
ATOM 1404 C C . PHE A 1 176 ? 21.700 -5.277 -6.722 1.00 91.62 176 PHE A C 1
ATOM 1406 O O . PHE A 1 176 ? 22.770 -4.982 -6.180 1.00 91.62 176 PHE A O 1
ATOM 1413 N N . SER A 1 177 ? 21.502 -6.482 -7.255 1.00 88.00 177 SER A N 1
ATOM 1414 C CA . SER A 1 177 ? 22.536 -7.527 -7.248 1.00 88.00 177 SER A CA 1
ATOM 1415 C C . SER A 1 177 ? 23.740 -7.167 -8.139 1.00 88.00 177 SER A C 1
ATOM 1417 O O . SER A 1 177 ? 24.892 -7.517 -7.845 1.00 88.00 177 SER A O 1
ATOM 1419 N N . GLY A 1 178 ? 23.472 -6.430 -9.221 1.00 84.69 178 GLY A N 1
ATOM 1420 C CA . GLY A 1 178 ? 24.445 -5.915 -10.178 1.00 84.69 178 GLY A CA 1
ATOM 1421 C C . GLY A 1 178 ? 24.849 -4.465 -9.918 1.00 84.69 178 GLY A C 1
ATOM 1422 O O . GLY A 1 178 ? 24.218 -3.740 -9.160 1.00 84.69 178 GLY A O 1
ATOM 1423 N N . THR A 1 179 ? 25.924 -4.025 -10.575 1.00 82.75 179 THR A N 1
ATOM 1424 C CA . THR A 1 179 ? 26.393 -2.638 -10.478 1.00 82.75 179 THR A CA 1
ATOM 1425 C C . THR A 1 179 ? 25.536 -1.711 -11.347 1.00 82.75 179 THR A C 1
ATOM 1427 O O . THR A 1 179 ? 25.452 -1.876 -12.569 1.00 82.75 179 THR A O 1
ATOM 1430 N N . LEU A 1 180 ? 24.922 -0.716 -10.708 1.00 78.62 180 LEU A N 1
ATOM 1431 C CA . LEU A 1 180 ? 24.156 0.347 -11.351 1.00 78.62 180 LEU A CA 1
ATOM 1432 C C . LEU A 1 180 ? 25.067 1.330 -12.078 1.00 78.62 180 LEU A C 1
ATOM 1434 O O . LEU A 1 180 ? 24.666 1.841 -13.105 1.00 78.62 180 LEU A O 1
ATOM 1438 N N . ILE A 1 181 ? 26.302 1.546 -11.619 1.00 69.12 181 ILE A N 1
ATOM 1439 C CA . ILE A 1 181 ? 27.278 2.407 -12.306 1.00 69.12 181 ILE A CA 1
ATOM 1440 C C . ILE A 1 181 ? 28.378 1.542 -12.936 1.00 69.12 181 ILE A C 1
ATOM 1442 O O . ILE A 1 181 ? 29.264 1.046 -12.243 1.00 69.12 181 ILE A O 1
ATOM 1446 N N . SER A 1 182 ? 28.352 1.334 -14.256 1.00 59.03 182 SER A N 1
ATOM 1447 C CA . SER A 1 182 ? 29.413 0.582 -14.947 1.00 59.03 182 SER A CA 1
ATOM 1448 C C . SER A 1 182 ? 29.916 1.295 -16.203 1.00 59.03 182 SER A C 1
ATOM 1450 O O . SER A 1 182 ? 29.381 1.119 -17.296 1.00 59.03 182 SER A O 1
ATOM 1452 N N . GLY A 1 183 ? 31.004 2.055 -16.059 1.00 60.62 183 GLY A N 1
ATOM 1453 C CA . GLY A 1 183 ? 31.718 2.661 -17.186 1.00 60.62 183 GLY A CA 1
ATOM 1454 C C . GLY A 1 183 ? 31.004 3.870 -17.799 1.00 60.62 183 GLY A C 1
ATOM 1455 O O . GLY A 1 183 ? 30.413 4.672 -17.087 1.00 60.62 183 GLY A O 1
ATOM 1456 N N . SER A 1 184 ? 31.113 4.024 -19.122 1.00 55.25 184 SER A N 1
ATOM 1457 C CA . SER A 1 184 ? 30.614 5.182 -19.885 1.00 55.25 184 SER A CA 1
ATOM 1458 C C . SER A 1 184 ? 29.231 4.979 -20.514 1.00 55.25 184 SER A C 1
ATOM 1460 O O . SER A 1 184 ? 28.872 5.727 -21.420 1.00 55.25 184 SER A O 1
ATOM 1462 N N . GLN A 1 185 ? 28.506 3.922 -20.140 1.00 61.38 185 GLN A N 1
ATOM 1463 C CA . GLN A 1 185 ? 27.151 3.694 -20.641 1.00 61.38 185 GLN A CA 1
ATOM 1464 C C . GLN A 1 185 ? 26.177 4.480 -19.781 1.00 61.38 185 GLN A C 1
ATOM 1466 O O . GLN A 1 185 ? 26.274 4.403 -18.561 1.00 61.38 185 GLN A O 1
ATOM 1471 N N . THR A 1 186 ? 25.290 5.231 -20.425 1.00 67.25 186 THR A N 1
ATOM 1472 C CA . THR A 1 186 ? 24.221 5.970 -19.765 1.00 67.25 186 THR A CA 1
ATOM 1473 C C . THR A 1 186 ? 23.168 4.992 -19.287 1.00 67.25 186 THR A C 1
ATOM 1475 O O . THR A 1 186 ? 22.650 4.200 -20.076 1.00 67.25 186 THR A O 1
ATOM 1478 N N . LYS A 1 187 ? 22.905 5.021 -17.980 1.00 77.38 187 LYS A N 1
ATOM 1479 C CA . LYS A 1 187 ? 21.886 4.188 -17.359 1.00 77.38 187 LYS A CA 1
ATOM 1480 C C . LYS A 1 187 ? 20.692 5.000 -16.892 1.00 77.38 187 LYS A C 1
ATOM 1482 O O . LYS A 1 187 ? 20.850 6.100 -16.360 1.00 77.38 187 LYS A O 1
ATOM 1487 N N . VAL A 1 188 ? 19.510 4.423 -17.076 1.00 84.75 188 VAL A N 1
ATOM 1488 C CA . VAL A 1 188 ? 18.230 5.002 -16.663 1.00 84.75 188 VAL A CA 1
ATOM 1489 C C . VAL A 1 188 ? 17.564 4.057 -15.679 1.00 84.75 188 VAL A C 1
ATOM 1491 O O . VAL A 1 188 ? 17.322 2.891 -15.990 1.00 84.75 188 VAL A O 1
ATOM 1494 N N . ILE A 1 189 ? 17.254 4.563 -14.490 1.00 87.44 189 ILE A N 1
ATOM 1495 C CA . ILE A 1 189 ? 16.530 3.824 -13.459 1.00 87.44 189 ILE A CA 1
ATOM 1496 C C . ILE A 1 189 ? 15.169 4.485 -13.282 1.00 87.44 189 ILE A C 1
ATOM 1498 O O . ILE A 1 189 ? 15.073 5.690 -13.056 1.00 87.44 189 ILE A O 1
ATOM 1502 N N . GLU A 1 190 ? 14.111 3.689 -13.355 1.00 87.00 190 GLU A N 1
ATOM 1503 C CA . GLU A 1 190 ? 12.753 4.145 -13.083 1.00 87.00 190 GLU A CA 1
ATOM 1504 C C . GLU A 1 190 ? 12.124 3.263 -12.009 1.00 87.00 190 GLU A C 1
ATOM 1506 O O . GLU A 1 190 ? 12.063 2.041 -12.141 1.00 87.00 190 GLU A O 1
ATOM 1511 N N . ILE A 1 191 ? 11.672 3.902 -10.932 1.00 88.69 191 ILE A N 1
ATOM 1512 C CA . ILE A 1 191 ? 11.069 3.254 -9.771 1.00 88.69 191 ILE A CA 1
ATOM 1513 C C . ILE A 1 191 ? 9.728 3.931 -9.507 1.00 88.69 191 ILE A C 1
ATOM 1515 O O . ILE A 1 191 ? 9.665 5.119 -9.190 1.00 88.69 191 ILE A O 1
ATOM 1519 N N . TRP A 1 192 ? 8.648 3.164 -9.587 1.00 85.69 192 TRP A N 1
ATOM 1520 C CA . TRP A 1 192 ? 7.354 3.551 -9.036 1.00 85.69 192 TRP A CA 1
ATOM 1521 C C . TRP A 1 192 ? 7.190 2.900 -7.679 1.00 85.69 192 TRP A C 1
ATOM 1523 O O . TRP A 1 192 ? 7.503 1.721 -7.517 1.00 85.69 192 TRP A O 1
ATOM 1533 N N . TYR A 1 193 ? 6.691 3.647 -6.704 1.00 87.56 193 TYR A N 1
ATOM 1534 C CA . TYR A 1 193 ? 6.640 3.169 -5.329 1.00 87.56 193 TYR A CA 1
ATOM 1535 C C . TYR A 1 193 ? 5.463 3.735 -4.550 1.00 87.56 193 TYR A C 1
ATOM 1537 O O . TYR A 1 193 ? 4.952 4.816 -4.838 1.00 87.56 193 TYR A O 1
ATOM 1545 N N . HIS A 1 194 ? 5.045 2.997 -3.527 1.00 86.50 194 HIS A N 1
ATOM 1546 C CA . HIS A 1 194 ? 4.128 3.489 -2.518 1.00 86.50 194 HIS A CA 1
ATOM 1547 C C . HIS A 1 194 ? 4.883 4.147 -1.378 1.00 86.50 194 HIS A C 1
ATOM 1549 O O . HIS A 1 194 ? 5.746 3.508 -0.787 1.00 86.50 194 HIS A O 1
ATOM 1555 N N . THR A 1 195 ? 4.518 5.381 -1.040 1.00 85.12 195 THR A N 1
ATOM 1556 C CA . THR A 1 195 ? 4.954 6.021 0.205 1.00 85.12 195 THR A CA 1
ATOM 1557 C C . THR A 1 195 ? 4.001 5.675 1.339 1.00 85.12 195 THR A C 1
ATOM 1559 O O . THR A 1 195 ? 2.786 5.554 1.138 1.00 85.12 195 THR A O 1
ATOM 1562 N N . PHE A 1 196 ? 4.550 5.497 2.536 1.00 88.31 196 PHE A N 1
ATOM 1563 C CA . PHE A 1 196 ? 3.785 5.258 3.757 1.00 88.31 196 PHE A CA 1
ATOM 1564 C C . PHE A 1 196 ? 4.608 5.619 4.990 1.00 88.31 196 PHE A C 1
ATOM 1566 O O . PHE A 1 196 ? 5.835 5.606 4.971 1.00 88.31 196 PHE A O 1
ATOM 1573 N N . LYS A 1 197 ? 3.923 5.888 6.097 1.00 87.25 197 LYS A N 1
ATOM 1574 C CA . LYS A 1 197 ? 4.543 6.063 7.415 1.00 87.25 197 LYS A CA 1
ATOM 1575 C C . LYS A 1 197 ? 4.826 4.719 8.076 1.00 87.25 197 LYS A C 1
ATOM 1577 O O . LYS A 1 197 ? 5.901 4.527 8.648 1.00 87.25 197 LYS A O 1
ATOM 1582 N N . PHE A 1 198 ? 3.877 3.793 7.946 1.00 90.12 198 PHE A N 1
ATOM 1583 C CA . PHE A 1 198 ? 3.970 2.432 8.461 1.00 90.12 198 PHE A CA 1
ATOM 1584 C C . PHE A 1 198 ? 3.859 1.421 7.337 1.00 90.12 198 PHE A C 1
ATOM 1586 O O . PHE A 1 198 ? 3.024 1.572 6.443 1.00 90.12 198 PHE A O 1
ATOM 1593 N N . SER A 1 199 ? 4.670 0.371 7.396 1.00 89.75 199 SER A N 1
ATOM 1594 C CA . SER A 1 199 ? 4.545 -0.755 6.473 1.00 89.75 199 SER A CA 1
ATOM 1595 C C . SER A 1 199 ? 3.249 -1.533 6.744 1.00 89.75 199 SER A C 1
ATOM 1597 O O . SER A 1 199 ? 2.669 -1.429 7.829 1.00 89.75 199 SER A O 1
ATOM 1599 N N . ASP A 1 200 ? 2.747 -2.301 5.772 1.00 89.50 200 ASP A N 1
ATOM 1600 C CA . ASP A 1 200 ? 1.518 -3.082 5.998 1.00 89.50 200 ASP A CA 1
ATOM 1601 C C . ASP A 1 200 ? 1.704 -4.110 7.111 1.00 89.50 200 ASP A C 1
ATOM 1603 O O . ASP A 1 200 ? 0.786 -4.343 7.898 1.00 89.50 200 ASP A O 1
ATOM 1607 N N . ARG A 1 201 ? 2.914 -4.665 7.221 1.00 89.62 201 ARG A N 1
ATOM 1608 C CA . ARG A 1 201 ? 3.284 -5.549 8.319 1.00 89.62 201 ARG A CA 1
ATOM 1609 C C . ARG A 1 201 ? 3.204 -4.860 9.672 1.00 89.62 201 ARG A C 1
ATOM 1611 O O . ARG A 1 201 ? 2.573 -5.408 10.566 1.00 89.62 201 ARG A O 1
ATOM 1618 N N . GLN A 1 202 ? 3.760 -3.659 9.808 1.00 91.50 202 GLN A N 1
ATOM 1619 C CA . GLN A 1 202 ? 3.688 -2.907 11.065 1.00 91.50 202 GLN A CA 1
ATOM 1620 C C . GLN A 1 202 ? 2.239 -2.600 11.461 1.00 91.50 202 GLN A C 1
ATOM 1622 O O . GLN A 1 202 ? 1.868 -2.724 12.627 1.00 91.50 202 GLN A O 1
ATOM 1627 N N . VAL A 1 203 ? 1.402 -2.235 10.485 1.00 93.75 203 VAL A N 1
ATOM 1628 C CA . VAL A 1 203 ? -0.026 -1.983 10.720 1.00 93.75 203 VAL A CA 1
ATOM 1629 C C . VAL A 1 203 ? -0.740 -3.251 11.193 1.00 93.75 203 VAL A C 1
ATOM 1631 O O . VAL A 1 203 ? -1.552 -3.190 12.115 1.00 93.75 203 VAL A O 1
ATOM 1634 N N . TYR A 1 204 ? -0.451 -4.396 10.574 1.00 94.44 204 TYR A N 1
ATOM 1635 C CA . TYR A 1 204 ? -1.075 -5.666 10.935 1.00 94.44 204 TYR A CA 1
ATOM 1636 C C . TYR A 1 204 ? -0.594 -6.209 12.287 1.00 94.44 204 TYR A C 1
ATOM 1638 O O . TYR A 1 204 ? -1.409 -6.658 13.089 1.00 94.44 204 TYR A O 1
ATOM 1646 N N . GLU A 1 205 ? 0.704 -6.118 12.578 1.00 93.31 205 GLU A N 1
ATOM 1647 C CA . GLU A 1 205 ? 1.271 -6.500 13.878 1.00 93.31 205 GLU A CA 1
ATOM 1648 C C . GLU A 1 205 ? 0.665 -5.647 15.002 1.00 93.31 205 GLU A C 1
ATOM 1650 O O . GLU A 1 205 ? 0.197 -6.195 15.997 1.00 93.31 205 GLU A O 1
ATOM 1655 N N . SER A 1 206 ? 0.505 -4.334 14.791 1.00 94.38 206 SER A N 1
ATOM 1656 C CA . SER A 1 206 ? -0.177 -3.464 15.760 1.00 94.38 206 SER A CA 1
ATOM 1657 C C . SER A 1 206 ? -1.636 -3.851 16.015 1.00 94.38 206 SER A C 1
ATOM 1659 O O . SER A 1 206 ? -2.147 -3.578 17.098 1.00 94.38 206 SER A O 1
ATOM 1661 N N . TYR A 1 207 ? -2.324 -4.458 15.045 1.00 96.00 207 TYR A N 1
ATOM 1662 C CA . TYR A 1 207 ? -3.664 -5.002 15.262 1.00 96.00 207 TYR A CA 1
ATOM 1663 C C . TYR A 1 207 ? -3.639 -6.267 16.124 1.00 96.00 207 TYR A C 1
ATOM 1665 O O . TYR A 1 207 ? -4.493 -6.421 16.996 1.00 96.00 207 TYR A O 1
ATOM 1673 N N . GLY A 1 208 ? -2.664 -7.151 15.902 1.00 93.31 208 GLY A N 1
ATOM 1674 C CA . GLY A 1 208 ? -2.467 -8.348 16.722 1.00 93.31 208 GLY A CA 1
ATOM 1675 C C . GLY A 1 208 ? -2.094 -8.029 18.173 1.00 93.31 208 GLY A C 1
ATOM 1676 O O . GLY A 1 208 ? -2.541 -8.727 19.082 1.00 93.31 208 GLY A O 1
ATOM 1677 N N . ASP A 1 209 ? -1.342 -6.948 18.378 1.00 94.06 209 ASP A N 1
ATOM 1678 C CA . ASP A 1 209 ? -0.868 -6.497 19.691 1.00 94.06 209 ASP A CA 1
ATOM 1679 C C . ASP A 1 209 ? -1.829 -5.522 20.398 1.00 94.06 209 ASP A C 1
ATOM 1681 O O . ASP A 1 209 ? -1.580 -5.121 21.538 1.00 94.06 209 ASP A O 1
ATOM 1685 N N . ALA A 1 210 ? -2.936 -5.142 19.750 1.00 94.88 210 ALA A N 1
ATOM 1686 C CA . ALA A 1 210 ? -3.887 -4.177 20.288 1.00 94.88 210 ALA A CA 1
ATOM 1687 C C . ALA A 1 210 ? -4.476 -4.657 21.624 1.00 94.88 210 ALA A C 1
ATOM 1689 O O . ALA A 1 210 ? -5.068 -5.737 21.729 1.00 94.88 210 ALA A O 1
ATOM 1690 N N . MET A 1 211 ? -4.357 -3.825 22.661 1.00 93.31 211 MET A N 1
ATOM 1691 C CA . MET A 1 211 ? -4.905 -4.153 23.977 1.00 93.31 211 MET A CA 1
ATOM 1692 C C . MET A 1 211 ? -6.437 -4.171 23.949 1.00 93.31 211 MET A C 1
ATOM 1694 O O . MET A 1 211 ? -7.081 -3.359 23.291 1.00 93.31 211 MET A O 1
ATOM 1698 N N . ILE A 1 212 ? -7.058 -5.068 24.718 1.00 93.94 212 ILE A N 1
ATOM 1699 C CA . ILE A 1 212 ? -8.518 -5.051 24.861 1.00 93.94 212 ILE A CA 1
ATOM 1700 C C . ILE A 1 212 ? -8.924 -3.740 25.555 1.00 93.94 212 ILE A C 1
ATOM 1702 O O . ILE A 1 212 ? -8.442 -3.483 26.665 1.00 93.94 212 ILE A O 1
ATOM 1706 N N . PRO A 1 213 ? -9.812 -2.925 24.951 1.00 93.00 213 PRO A N 1
ATOM 1707 C CA . PRO A 1 213 ? -10.215 -1.659 25.544 1.00 93.00 213 PRO A CA 1
ATOM 1708 C C . PRO A 1 213 ? -10.848 -1.837 26.934 1.00 93.00 213 PRO A C 1
ATOM 1710 O O . PRO A 1 213 ? -11.585 -2.806 27.159 1.00 93.00 213 PRO A O 1
ATOM 1713 N N . PRO A 1 214 ? -10.623 -0.901 27.874 1.00 90.31 214 PRO A N 1
ATOM 1714 C CA . PRO A 1 214 ? -11.228 -0.964 29.200 1.00 90.31 214 PRO A CA 1
ATOM 1715 C C . PRO A 1 214 ? -12.758 -1.074 29.144 1.00 90.31 214 PRO A C 1
ATOM 1717 O O . PRO A 1 214 ? -13.421 -0.351 28.405 1.00 90.31 214 PRO A O 1
ATOM 1720 N N . GLY A 1 215 ? -13.328 -1.962 29.961 1.00 86.38 215 GLY A N 1
ATOM 1721 C CA . GLY A 1 215 ? -14.771 -2.238 29.976 1.00 86.38 215 GLY A CA 1
ATOM 1722 C C . GLY A 1 215 ? -15.202 -3.377 29.048 1.00 86.38 215 GLY A C 1
ATOM 1723 O O . GLY A 1 215 ? -16.347 -3.814 29.129 1.00 86.38 215 GLY A O 1
ATOM 1724 N N . LEU A 1 216 ? -14.285 -3.903 28.232 1.00 90.25 216 LEU A N 1
ATOM 1725 C CA . LEU A 1 216 ? -14.472 -5.114 27.441 1.00 90.25 216 LEU A CA 1
ATOM 1726 C C . LEU A 1 216 ? -13.626 -6.274 27.990 1.00 90.25 216 LEU A C 1
ATOM 1728 O O . LEU A 1 216 ? -12.724 -6.113 28.810 1.00 90.25 216 LEU A O 1
ATOM 1732 N N . THR A 1 217 ? -13.946 -7.475 27.533 1.00 92.31 217 THR A N 1
ATOM 1733 C CA . THR A 1 217 ? -13.271 -8.740 27.808 1.00 92.31 217 THR A CA 1
ATOM 1734 C C . THR A 1 217 ? -12.991 -9.447 26.483 1.00 92.31 217 THR A C 1
ATOM 1736 O O . THR A 1 217 ? -13.565 -9.108 25.448 1.00 92.31 217 THR A O 1
ATOM 1739 N N . ALA A 1 218 ? -12.163 -10.490 26.505 1.00 90.88 218 ALA A N 1
ATOM 1740 C CA . ALA A 1 218 ? -11.881 -11.281 25.304 1.00 90.88 218 ALA A CA 1
ATOM 1741 C C . ALA A 1 218 ? -13.140 -11.911 24.675 1.00 90.88 218 ALA A C 1
ATOM 1743 O O . ALA A 1 218 ? -13.134 -12.237 23.494 1.00 90.88 218 A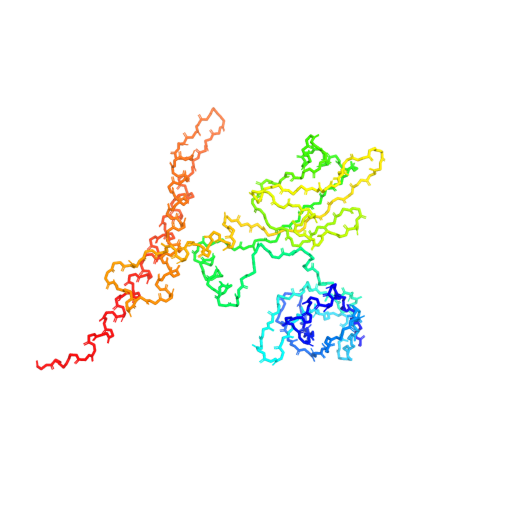LA A O 1
ATOM 1744 N N . ALA A 1 219 ? -14.218 -12.078 25.449 1.00 89.38 219 ALA A N 1
ATOM 1745 C CA . ALA A 1 219 ? -15.461 -12.673 24.972 1.00 89.38 219 ALA A CA 1
ATOM 1746 C C . ALA A 1 219 ? -16.365 -11.691 24.210 1.00 89.38 219 ALA A C 1
ATOM 1748 O O . ALA A 1 219 ? -17.219 -12.133 23.449 1.00 89.38 219 ALA A O 1
ATOM 1749 N N . ASN A 1 220 ? -16.209 -10.382 24.430 1.00 90.19 220 ASN A N 1
ATOM 1750 C CA . ASN A 1 220 ? -17.113 -9.367 23.885 1.00 90.19 220 ASN A CA 1
ATOM 1751 C C . ASN A 1 220 ? -16.423 -8.290 23.035 1.00 90.19 220 ASN A C 1
ATOM 1753 O O . ASN A 1 220 ? -17.095 -7.480 22.395 1.00 90.19 220 ASN A O 1
ATOM 1757 N N . VAL A 1 221 ? -15.090 -8.286 22.993 1.00 94.00 221 VAL A N 1
ATOM 1758 C CA . VAL A 1 221 ? -14.343 -7.421 22.086 1.00 94.00 221 VAL A CA 1
ATOM 1759 C C . VAL A 1 221 ? -14.636 -7.806 20.635 1.00 94.00 221 VAL A C 1
ATOM 1761 O O . VAL A 1 221 ? -14.703 -8.980 20.277 1.00 94.00 221 VAL A O 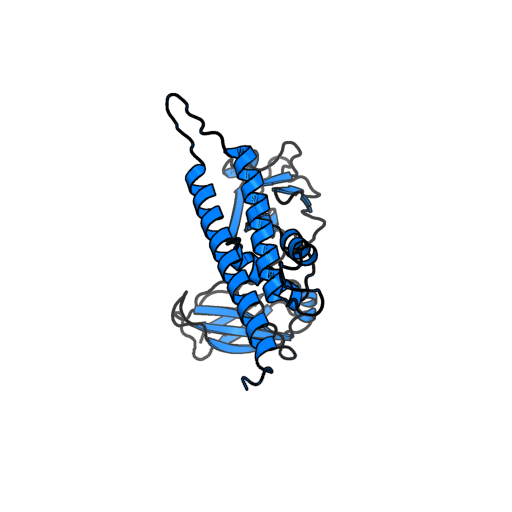1
ATOM 1764 N N . THR A 1 222 ? -14.823 -6.800 19.784 1.00 94.62 222 THR A N 1
ATOM 1765 C CA . THR A 1 222 ? -15.065 -7.000 18.348 1.00 94.62 222 THR A CA 1
ATOM 1766 C C . THR A 1 222 ? -13.874 -6.516 17.534 1.00 94.62 222 THR A C 1
ATOM 1768 O O . THR A 1 222 ? -13.057 -5.724 18.004 1.00 94.62 222 THR A O 1
ATOM 1771 N N . GLN A 1 223 ? -13.813 -6.942 16.275 1.00 94.44 223 GLN A N 1
ATOM 1772 C CA . GLN A 1 223 ? -12.789 -6.510 15.327 1.00 94.44 223 GLN A CA 1
ATOM 1773 C C . GLN A 1 223 ? -12.704 -4.981 15.196 1.00 94.44 223 GLN A C 1
ATOM 1775 O O . GLN A 1 223 ? -11.608 -4.436 15.147 1.00 94.44 223 GLN A O 1
ATOM 1780 N N . ASP A 1 224 ? -13.836 -4.270 15.182 1.00 94.38 224 ASP A N 1
ATOM 1781 C CA . ASP A 1 224 ? -13.830 -2.807 15.059 1.00 94.38 224 ASP A CA 1
ATOM 1782 C C . ASP A 1 224 ? -13.283 -2.115 16.324 1.00 94.38 224 ASP A C 1
ATOM 1784 O O . ASP A 1 224 ? -12.634 -1.075 16.205 1.00 94.38 224 ASP A O 1
ATOM 1788 N N . HIS A 1 225 ? -13.459 -2.708 17.516 1.00 95.50 225 HIS A N 1
ATOM 1789 C CA . HIS A 1 225 ? -12.802 -2.222 18.736 1.00 95.50 225 HIS A CA 1
ATOM 1790 C C . HIS A 1 225 ? -11.277 -2.325 18.612 1.00 95.50 225 HIS A C 1
ATOM 1792 O O . HIS A 1 225 ? -10.576 -1.349 18.868 1.00 95.50 225 HIS A O 1
ATOM 1798 N N . LEU A 1 226 ? -10.774 -3.482 18.171 1.00 96.88 226 LEU A N 1
ATOM 1799 C CA . LEU A 1 226 ? -9.337 -3.728 18.017 1.00 96.88 226 LEU A CA 1
ATOM 1800 C C . LEU A 1 226 ? -8.720 -2.894 16.886 1.00 96.88 226 LEU A C 1
ATOM 1802 O O . LEU A 1 226 ? -7.621 -2.380 17.039 1.00 96.88 226 LEU A O 1
ATOM 1806 N N . VAL A 1 227 ? -9.440 -2.676 15.780 1.00 96.81 227 VAL A N 1
ATOM 1807 C CA . VAL A 1 227 ? -9.009 -1.780 14.691 1.00 96.81 227 VAL A CA 1
ATOM 1808 C C . VAL A 1 227 ? -8.841 -0.342 15.183 1.00 96.81 227 VAL A C 1
ATOM 1810 O O . VAL A 1 227 ? -7.854 0.314 14.849 1.00 96.81 227 VAL A O 1
ATOM 1813 N N . LEU A 1 228 ? -9.808 0.166 15.954 1.00 96.25 228 LEU A N 1
ATOM 1814 C CA . LEU A 1 228 ? -9.733 1.509 16.529 1.00 96.25 228 LEU A CA 1
ATOM 1815 C C . LEU A 1 228 ? -8.600 1.615 17.549 1.00 96.25 228 LEU A C 1
ATOM 1817 O O . LEU A 1 228 ? -7.873 2.605 17.526 1.00 96.25 228 LEU A O 1
ATOM 1821 N N . GLN A 1 229 ? -8.436 0.601 18.400 1.00 97.00 229 GLN A N 1
ATOM 1822 C CA . GLN A 1 229 ? -7.355 0.565 19.377 1.00 97.00 229 GLN A CA 1
ATOM 1823 C C . GLN A 1 229 ? -5.982 0.548 18.695 1.00 97.00 229 GLN A C 1
ATOM 1825 O O . GLN A 1 229 ? -5.163 1.407 18.993 1.00 97.00 229 GLN A O 1
ATOM 1830 N N . ALA A 1 230 ? -5.766 -0.324 17.708 1.00 96.75 230 ALA A N 1
ATOM 1831 C CA . ALA A 1 230 ? -4.520 -0.380 16.944 1.00 96.75 230 ALA A CA 1
ATOM 1832 C C . ALA A 1 230 ? -4.183 0.967 16.281 1.00 96.75 230 ALA A C 1
ATOM 1834 O O . ALA A 1 230 ? -3.044 1.426 16.308 1.00 96.75 230 ALA A O 1
ATOM 1835 N N . ALA A 1 231 ? -5.187 1.647 15.716 1.00 96.31 231 ALA A N 1
ATOM 1836 C CA . ALA A 1 231 ? -4.999 2.975 15.139 1.00 96.31 231 ALA A CA 1
ATOM 1837 C C . ALA A 1 231 ? -4.603 4.028 16.193 1.00 96.31 231 ALA A C 1
ATOM 1839 O O . ALA A 1 231 ? -3.772 4.892 15.910 1.00 96.31 231 ALA A O 1
ATOM 1840 N N . ILE A 1 232 ? -5.194 3.970 17.392 1.00 95.38 232 ILE A N 1
ATOM 1841 C CA . ILE A 1 232 ? -4.835 4.846 18.516 1.00 95.38 232 ILE A CA 1
ATOM 1842 C C . ILE A 1 232 ? -3.395 4.572 18.955 1.00 95.38 232 ILE A C 1
ATOM 1844 O O . ILE A 1 232 ? -2.626 5.524 19.065 1.00 95.38 232 ILE A O 1
ATOM 1848 N N . ASP A 1 233 ? -3.027 3.305 19.141 1.00 94.62 233 ASP A N 1
ATOM 1849 C CA . ASP A 1 233 ? -1.705 2.893 19.619 1.00 94.62 233 ASP A CA 1
ATOM 1850 C C . ASP A 1 233 ? -0.601 3.329 18.642 1.00 94.62 233 ASP A C 1
ATOM 1852 O O . ASP A 1 233 ? 0.385 3.943 19.052 1.00 94.62 233 ASP A O 1
ATOM 1856 N N . LEU A 1 234 ? -0.803 3.130 17.331 1.00 94.25 234 LEU A N 1
ATOM 1857 C CA . LEU A 1 234 ? 0.119 3.618 16.297 1.00 94.25 234 LEU A CA 1
ATOM 1858 C C . LEU A 1 234 ? 0.312 5.137 16.370 1.00 94.25 234 LEU A C 1
ATOM 1860 O O . LEU A 1 234 ? 1.443 5.620 16.356 1.00 94.25 234 LEU A O 1
ATOM 1864 N N . LEU A 1 235 ? -0.776 5.906 16.467 1.00 92.62 235 LEU A N 1
ATOM 1865 C CA . LEU A 1 235 ? -0.691 7.367 16.532 1.00 92.62 235 LEU A CA 1
ATOM 1866 C C . LEU A 1 235 ? -0.060 7.862 17.836 1.00 92.62 235 LEU A C 1
ATOM 1868 O O . LEU A 1 235 ? 0.645 8.870 17.814 1.00 92.62 235 LEU A O 1
ATOM 1872 N N . GLN A 1 236 ? -0.312 7.184 18.956 1.00 90.94 236 GLN A N 1
ATOM 1873 C CA . GLN A 1 236 ? 0.291 7.504 20.249 1.00 90.94 236 GLN A CA 1
ATOM 1874 C C . GLN A 1 236 ? 1.795 7.240 20.245 1.00 90.94 236 GLN A C 1
ATOM 1876 O O . GLN A 1 236 ? 2.548 8.095 20.708 1.00 90.94 236 GLN A O 1
ATOM 1881 N N . ASN A 1 237 ? 2.233 6.120 19.667 1.00 88.50 237 ASN A N 1
ATOM 1882 C CA . ASN A 1 237 ? 3.654 5.811 19.523 1.00 88.50 237 ASN A CA 1
ATOM 1883 C C . ASN A 1 237 ? 4.360 6.865 18.673 1.00 88.50 237 ASN A C 1
ATOM 1885 O O . ASN A 1 237 ? 5.354 7.430 19.119 1.00 88.50 237 ASN A O 1
ATOM 1889 N N . MET A 1 238 ? 3.792 7.238 17.521 1.00 84.88 238 MET A N 1
ATOM 1890 C CA . MET A 1 238 ? 4.388 8.324 16.739 1.00 84.88 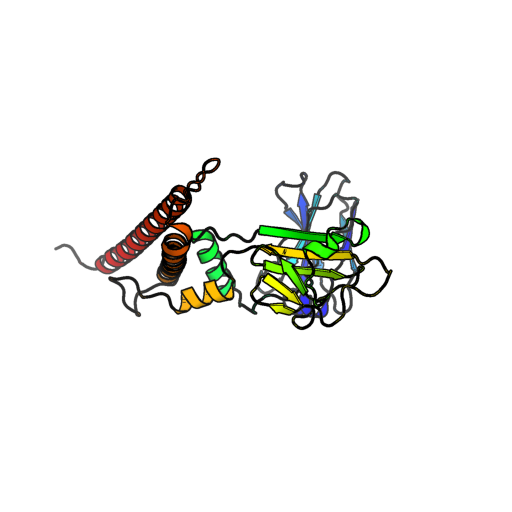238 MET A CA 1
ATOM 1891 C C . MET A 1 238 ? 4.367 9.649 17.498 1.00 84.88 238 MET A C 1
ATOM 1893 O O . MET A 1 238 ? 5.276 10.451 17.368 1.00 84.88 238 MET A O 1
ATOM 1897 N N . TYR A 1 239 ? 3.286 9.967 18.220 1.00 84.88 239 TYR A N 1
ATOM 1898 C CA . TYR A 1 239 ? 3.232 11.203 19.005 1.00 84.88 239 TYR A CA 1
ATOM 1899 C C . TYR A 1 239 ? 4.366 11.245 20.034 1.00 84.88 239 TYR A C 1
ATOM 1901 O O . TYR A 1 239 ? 4.966 12.298 20.220 1.00 84.88 239 TYR A O 1
ATOM 1909 N N . ALA A 1 240 ? 4.666 10.115 20.676 1.00 81.62 240 ALA A N 1
ATOM 1910 C CA . ALA A 1 240 ? 5.771 10.005 21.617 1.00 81.62 240 ALA A CA 1
ATOM 1911 C C . ALA A 1 240 ? 7.136 10.174 20.931 1.00 81.62 240 ALA A C 1
ATOM 1913 O O . ALA A 1 240 ? 7.971 10.894 21.469 1.00 81.62 240 ALA A O 1
ATOM 1914 N N . GLU A 1 241 ? 7.340 9.570 19.757 1.00 77.12 241 GLU A N 1
ATOM 1915 C CA . GLU A 1 241 ? 8.558 9.739 18.949 1.00 77.12 241 GLU A CA 1
ATOM 1916 C C . GLU A 1 241 ? 8.753 11.207 18.536 1.00 77.12 241 GLU A C 1
ATOM 1918 O O . GLU A 1 241 ? 9.735 11.825 18.940 1.00 77.12 241 GLU A O 1
ATOM 1923 N N . ASP A 1 242 ? 7.775 11.823 17.861 1.00 73.50 242 ASP A N 1
ATOM 1924 C CA . ASP A 1 242 ? 7.856 13.228 17.429 1.00 73.50 242 ASP A CA 1
ATOM 1925 C C . ASP A 1 242 ? 8.013 14.196 18.621 1.00 73.50 242 ASP A C 1
ATOM 1927 O O . ASP A 1 242 ? 8.696 15.213 18.525 1.00 73.50 242 ASP A O 1
ATOM 1931 N N . ALA A 1 243 ? 7.377 13.921 19.765 1.00 72.00 243 ALA A N 1
ATOM 1932 C CA . ALA A 1 243 ? 7.514 14.769 20.950 1.00 72.00 243 ALA A CA 1
ATOM 1933 C C . ALA A 1 243 ? 8.923 14.708 21.564 1.00 72.00 243 ALA A C 1
ATOM 1935 O O . ALA A 1 243 ? 9.334 15.663 22.227 1.00 72.00 243 ALA A O 1
ATOM 1936 N N . VAL A 1 244 ? 9.648 13.604 21.367 1.00 66.75 244 VAL A N 1
ATOM 1937 C CA . VAL A 1 244 ? 11.022 13.419 21.848 1.00 66.75 244 VAL A CA 1
ATOM 1938 C C . VAL A 1 244 ? 12.036 13.954 20.836 1.00 66.75 244 VAL A C 1
ATOM 1940 O O . VAL A 1 244 ? 12.949 14.672 21.245 1.00 66.75 244 VAL A O 1
ATOM 1943 N N . ASP A 1 245 ? 11.858 13.648 19.550 1.00 61.78 245 ASP A N 1
ATOM 1944 C CA . ASP A 1 245 ? 12.807 13.996 18.485 1.00 61.78 245 ASP A CA 1
ATOM 1945 C C . ASP A 1 245 ? 12.682 15.461 18.045 1.00 61.78 245 ASP A C 1
ATOM 1947 O O . ASP A 1 245 ? 13.689 16.152 17.888 1.00 61.78 245 ASP A O 1
ATOM 1951 N N . ASP A 1 246 ? 11.450 15.968 17.936 1.00 55.53 246 ASP A N 1
ATOM 1952 C CA . ASP A 1 246 ? 11.159 17.305 17.415 1.00 55.53 246 ASP A CA 1
ATOM 1953 C C . ASP A 1 246 ? 10.629 18.267 18.493 1.00 55.53 246 ASP A C 1
ATOM 1955 O O . ASP A 1 246 ? 10.524 19.463 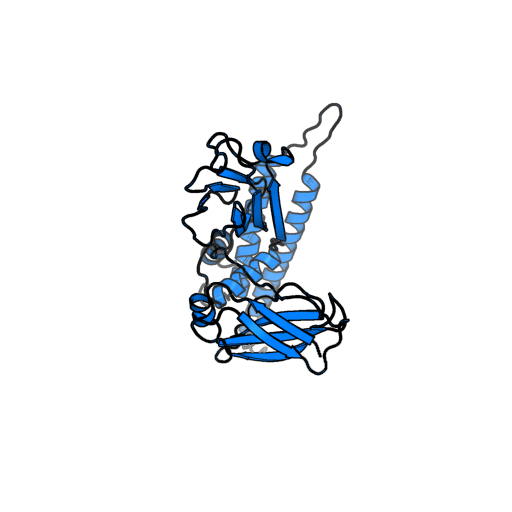18.255 1.00 55.53 246 ASP A O 1
ATOM 1959 N N . GLY A 1 247 ? 10.337 17.826 19.720 1.00 53.88 247 GLY A N 1
ATOM 1960 C CA . GLY A 1 247 ? 9.689 18.655 20.756 1.00 53.88 247 GLY A CA 1
ATOM 1961 C C . GLY A 1 247 ? 10.412 19.953 21.176 1.00 53.88 247 GLY A C 1
ATOM 1962 O O . GLY A 1 247 ? 9.857 20.742 21.947 1.00 53.88 247 GLY A O 1
ATOM 1963 N N . ALA A 1 248 ? 11.627 20.209 20.688 1.00 54.84 248 ALA A N 1
ATOM 1964 C CA . ALA A 1 248 ? 12.357 21.452 20.898 1.00 54.84 248 ALA A CA 1
ATOM 1965 C C . ALA A 1 248 ? 12.128 22.452 19.748 1.00 54.84 248 ALA A C 1
ATOM 1967 O O . ALA A 1 248 ? 12.501 22.213 18.603 1.00 54.84 248 ALA A O 1
ATOM 1968 N N . THR A 1 249 ? 11.598 23.639 20.060 1.00 58.66 249 THR A N 1
ATOM 1969 C CA . THR A 1 249 ? 11.609 24.767 19.116 1.00 58.66 249 THR A CA 1
ATOM 1970 C C . THR A 1 249 ? 13.053 25.214 18.878 1.00 58.66 249 THR A C 1
ATOM 1972 O O . THR A 1 249 ? 13.693 25.759 19.782 1.00 58.66 249 THR A O 1
ATOM 1975 N N . ILE A 1 250 ? 13.566 25.019 17.663 1.00 57.84 250 ILE A N 1
ATOM 1976 C CA . ILE A 1 250 ? 14.899 25.489 17.275 1.00 57.84 250 ILE A CA 1
ATOM 1977 C C . ILE A 1 250 ? 14.747 26.873 16.650 1.00 57.84 250 ILE A C 1
ATOM 1979 O O . ILE A 1 250 ? 13.967 27.072 15.716 1.00 57.84 250 ILE A O 1
ATOM 1983 N N . LYS A 1 251 ? 15.488 27.845 17.182 1.00 51.34 251 LYS A N 1
ATOM 1984 C CA . LYS A 1 251 ? 15.522 29.214 16.672 1.00 51.34 251 LYS A CA 1
ATOM 1985 C C . LYS A 1 251 ? 16.958 29.597 16.334 1.00 51.34 251 LYS A C 1
ATOM 1987 O O . LYS A 1 251 ? 17.786 29.683 17.237 1.00 51.34 251 LYS A O 1
ATOM 1992 N N . ASP A 1 252 ? 17.222 29.832 15.053 1.00 66.44 252 ASP A N 1
ATOM 1993 C CA . ASP A 1 252 ? 18.414 30.541 14.578 1.00 66.44 252 ASP A CA 1
ATOM 1994 C C . ASP A 1 252 ? 18.059 32.014 14.262 1.00 66.44 252 ASP A C 1
ATOM 1996 O O . ASP A 1 252 ? 16.888 32.408 14.290 1.00 66.44 252 ASP A O 1
ATOM 2000 N N . ASP A 1 253 ? 19.071 32.845 14.006 1.00 64.69 253 ASP A N 1
ATOM 2001 C CA . ASP A 1 253 ? 18.942 34.253 13.617 1.00 64.69 253 ASP A CA 1
ATOM 2002 C C . ASP A 1 253 ? 18.076 34.477 12.352 1.00 64.69 253 ASP A C 1
ATOM 2004 O O . ASP A 1 253 ? 17.595 35.594 12.143 1.00 64.69 253 ASP A O 1
ATOM 2008 N N . GLN A 1 254 ? 17.839 33.448 11.523 1.00 59.44 254 GLN A N 1
ATOM 2009 C CA . GLN A 1 254 ? 17.035 33.531 10.293 1.00 59.44 254 GLN A CA 1
ATOM 2010 C C . GLN A 1 254 ? 15.822 32.589 10.227 1.00 59.44 254 GLN A C 1
ATOM 2012 O O . GLN A 1 254 ? 14.873 32.900 9.501 1.00 59.44 254 GLN A O 1
ATOM 2017 N N . THR A 1 255 ? 15.792 31.480 10.974 1.00 54.56 255 THR A N 1
ATOM 2018 C CA . THR A 1 255 ? 14.679 30.513 10.930 1.00 54.56 255 THR A CA 1
ATOM 2019 C C . THR A 1 255 ? 14.187 30.087 12.316 1.00 54.56 255 THR A C 1
ATOM 2021 O O . THR A 1 255 ? 14.933 30.018 13.289 1.00 54.56 255 THR A O 1
ATOM 2024 N N . THR A 1 256 ? 12.880 29.836 12.438 1.00 74.25 256 THR A N 1
ATOM 2025 C CA . THR A 1 256 ? 12.261 29.239 13.632 1.00 74.25 256 THR A CA 1
ATOM 2026 C C . THR A 1 256 ? 11.495 28.001 13.194 1.00 74.25 256 THR A C 1
ATOM 2028 O O . THR A 1 256 ? 10.544 28.115 12.421 1.00 74.25 256 THR A O 1
ATOM 2031 N N . TYR A 1 257 ? 11.913 26.838 13.680 1.00 62.88 257 TYR A N 1
ATOM 2032 C CA . TYR A 1 257 ? 11.212 25.576 13.485 1.00 62.88 257 TYR A CA 1
ATOM 2033 C C . TYR A 1 257 ? 10.381 25.271 14.736 1.00 62.88 257 TYR A C 1
ATOM 2035 O O . TYR A 1 257 ? 10.931 25.139 15.829 1.00 62.88 257 TYR A O 1
ATOM 2043 N N . ASP A 1 258 ? 9.056 25.208 14.579 1.00 67.38 258 ASP A N 1
ATOM 2044 C CA . ASP A 1 258 ? 8.106 24.836 15.633 1.00 67.38 258 ASP A CA 1
ATOM 2045 C C . ASP A 1 258 ? 7.228 23.662 15.153 1.00 67.38 258 ASP A C 1
ATOM 2047 O O . ASP A 1 258 ? 6.352 23.865 14.306 1.00 67.38 258 ASP A O 1
ATOM 2051 N N . PRO A 1 259 ? 7.425 22.446 15.685 1.00 67.25 259 PRO A N 1
ATOM 2052 C CA . PRO A 1 259 ? 6.655 21.257 15.314 1.00 67.25 259 PRO A CA 1
ATOM 2053 C C . PRO A 1 259 ? 5.322 21.131 16.067 1.00 67.25 259 PRO A C 1
ATOM 2055 O O . PRO A 1 259 ? 4.510 20.251 15.761 1.00 67.25 259 PRO A O 1
ATOM 2058 N N . SER A 1 260 ? 5.024 22.049 16.997 1.00 71.69 260 SER A N 1
ATOM 2059 C CA . SER A 1 260 ? 3.766 22.085 17.756 1.00 71.69 260 SER A CA 1
ATOM 2060 C C . SER A 1 260 ? 2.488 21.974 16.904 1.00 71.69 260 SER A C 1
ATOM 2062 O O . SER A 1 260 ? 1.526 21.358 17.373 1.00 71.69 260 SER A O 1
ATOM 2064 N N . PRO A 1 261 ? 2.396 22.545 15.682 1.00 73.00 261 PRO A N 1
ATOM 2065 C CA . PRO A 1 261 ? 1.215 22.379 14.837 1.00 73.00 261 PRO A CA 1
ATOM 2066 C C . PRO A 1 261 ? 0.948 20.918 14.445 1.00 73.00 261 PRO A C 1
ATOM 2068 O O . PRO A 1 261 ? -0.199 20.477 14.517 1.00 73.00 261 PRO A O 1
ATOM 2071 N N . GLY A 1 262 ? 1.987 20.154 14.087 1.00 71.88 262 GLY A N 1
ATOM 2072 C CA . GLY A 1 262 ? 1.858 18.744 13.698 1.00 71.88 262 GLY A CA 1
ATOM 2073 C C . GLY A 1 262 ? 1.431 17.856 14.867 1.00 71.88 262 GLY A C 1
ATOM 2074 O O . GLY A 1 262 ? 0.515 17.040 14.731 1.00 71.88 262 GLY A O 1
ATOM 2075 N N . LEU A 1 263 ? 2.020 18.091 16.044 1.00 78.38 263 LEU A N 1
ATOM 2076 C CA . LEU A 1 263 ? 1.665 17.397 17.285 1.00 78.38 263 LEU A CA 1
ATOM 2077 C C . LEU A 1 263 ? 0.203 17.648 17.686 1.00 78.38 263 LEU A C 1
ATOM 2079 O O . LEU A 1 263 ? -0.512 16.707 18.031 1.00 78.38 263 LEU A O 1
ATOM 2083 N N . LYS A 1 264 ? -0.280 18.894 17.568 1.00 82.38 264 LYS A N 1
ATOM 2084 C CA . LYS A 1 264 ? -1.679 19.253 17.871 1.00 82.38 264 LYS A CA 1
ATOM 2085 C C . LYS A 1 264 ? -2.678 18.576 16.941 1.00 82.38 264 LYS A C 1
ATOM 2087 O O . LYS A 1 264 ? -3.742 18.155 17.391 1.00 82.38 264 LYS A O 1
ATOM 2092 N N . GLU A 1 265 ? -2.381 18.487 15.646 1.00 82.19 265 GLU A N 1
ATOM 2093 C CA . GLU A 1 265 ? -3.268 17.783 14.715 1.00 82.19 265 GLU A CA 1
ATOM 2094 C C . GLU A 1 265 ? -3.327 16.283 15.025 1.00 82.19 265 GLU A C 1
ATOM 2096 O O . GLU A 1 265 ? -4.412 15.699 15.023 1.00 82.19 265 GLU A O 1
ATOM 2101 N N . ARG A 1 266 ? -2.199 15.665 15.392 1.00 84.69 266 ARG A N 1
ATOM 2102 C CA . ARG A 1 266 ? -2.173 14.254 15.801 1.00 84.69 266 ARG A CA 1
ATOM 2103 C C . ARG A 1 266 ? -2.959 14.010 17.088 1.00 84.69 266 ARG A C 1
ATOM 2105 O O . ARG A 1 266 ? -3.773 13.090 17.131 1.00 84.69 266 ARG A O 1
ATOM 2112 N N . GLU A 1 267 ? -2.789 14.866 18.093 1.00 88.69 267 GLU A N 1
ATOM 2113 C CA . GLU A 1 267 ? -3.550 14.811 19.346 1.00 88.69 267 GLU A CA 1
ATOM 2114 C C . GLU A 1 267 ? -5.065 14.882 19.087 1.00 88.69 267 GLU A C 1
ATOM 2116 O O . GLU A 1 267 ? -5.829 14.064 19.604 1.00 88.69 267 GLU A O 1
ATOM 2121 N N . LYS A 1 268 ? -5.515 15.783 18.201 1.00 89.94 268 LYS A N 1
ATOM 2122 C CA . LYS A 1 268 ? -6.930 15.866 17.799 1.00 89.94 268 LYS A CA 1
ATOM 2123 C C . LYS A 1 268 ? -7.436 14.571 17.162 1.00 89.94 268 LYS A C 1
ATOM 2125 O O . LYS A 1 268 ? -8.573 14.172 17.430 1.00 89.94 268 LYS A O 1
ATOM 2130 N N . ILE A 1 269 ? -6.634 13.929 16.310 1.00 90.94 269 ILE A N 1
ATOM 2131 C CA . ILE A 1 269 ? -7.003 12.652 15.683 1.00 90.94 269 ILE A CA 1
ATOM 2132 C C . ILE A 1 269 ? -7.119 11.562 16.753 1.00 90.94 269 ILE A C 1
ATOM 2134 O O . ILE A 1 269 ? -8.144 10.881 16.792 1.00 90.94 269 ILE A O 1
ATOM 2138 N N . ILE A 1 270 ? -6.144 11.453 17.661 1.00 92.81 270 ILE A N 1
ATOM 2139 C CA . ILE A 1 270 ? -6.167 10.493 18.778 1.00 92.81 270 ILE A CA 1
ATOM 2140 C C . ILE A 1 270 ? -7.438 10.680 19.617 1.00 92.81 270 ILE A C 1
ATOM 2142 O O . ILE A 1 270 ? -8.205 9.733 19.789 1.00 92.81 270 ILE A O 1
ATOM 2146 N N . MET A 1 271 ? -7.728 11.909 20.056 1.00 94.19 271 MET A N 1
ATOM 2147 C CA . MET A 1 271 ? -8.930 12.215 20.844 1.00 94.19 271 MET A CA 1
ATOM 2148 C C . MET A 1 271 ? -10.223 11.864 20.098 1.00 94.19 271 MET A C 1
ATOM 2150 O O . MET A 1 271 ? -11.193 11.383 20.690 1.00 94.19 271 MET A O 1
ATOM 2154 N N . ARG A 1 272 ? -10.266 12.104 18.781 1.00 95.25 272 ARG A N 1
ATOM 2155 C CA . ARG A 1 272 ? -11.419 11.747 17.950 1.00 95.25 272 ARG A CA 1
ATOM 2156 C C . ARG A 1 272 ? -11.616 10.234 17.896 1.00 95.25 272 ARG A C 1
ATOM 2158 O O . ARG A 1 272 ? -12.754 9.790 18.028 1.00 95.25 272 ARG A O 1
ATOM 2165 N N . LEU A 1 273 ? -10.551 9.460 17.689 1.00 95.12 273 LEU A N 1
ATOM 2166 C CA . LEU A 1 273 ? -10.627 7.998 17.633 1.00 95.12 273 LEU A CA 1
ATOM 2167 C C . LEU A 1 273 ? -11.019 7.405 18.988 1.00 95.12 273 LEU A C 1
ATOM 2169 O O . LEU A 1 273 ? -11.915 6.566 19.028 1.00 95.12 273 LEU A O 1
ATOM 2173 N N . GLN A 1 274 ? -10.459 7.911 20.090 1.00 95.75 274 GLN A N 1
ATOM 2174 C CA . GLN A 1 274 ? -10.856 7.527 21.450 1.00 95.75 274 GLN A CA 1
ATOM 2175 C C . GLN A 1 274 ? -12.351 7.764 21.688 1.00 95.75 274 GLN A C 1
ATOM 2177 O O . GLN A 1 274 ? -13.057 6.878 22.155 1.00 95.75 274 GLN A O 1
ATOM 2182 N N . LYS A 1 275 ? -12.882 8.919 21.265 1.00 95.94 275 LYS A N 1
ATOM 2183 C CA . LYS A 1 275 ? -14.319 9.209 21.376 1.00 95.94 275 LYS A CA 1
ATOM 2184 C C . LYS A 1 275 ? -15.188 8.237 20.570 1.00 95.94 275 LYS A C 1
ATOM 2186 O O . LYS A 1 275 ? -16.298 7.917 20.994 1.00 95.94 275 LYS A O 1
ATOM 2191 N N . ILE A 1 276 ? -14.720 7.807 19.396 1.00 95.12 276 ILE A N 1
ATOM 2192 C CA . ILE A 1 276 ? -15.423 6.813 18.571 1.00 95.12 276 ILE A CA 1
ATOM 2193 C C . ILE A 1 276 ? -15.391 5.447 19.266 1.00 95.12 276 ILE A C 1
ATOM 2195 O O . ILE A 1 276 ? -16.431 4.795 19.348 1.00 95.12 276 ILE A O 1
ATOM 2199 N N . LEU A 1 277 ? -14.239 5.050 19.810 1.00 94.94 277 LEU A N 1
ATOM 2200 C CA . LEU A 1 277 ? -14.083 3.808 20.562 1.00 94.94 277 LEU A CA 1
ATOM 2201 C C . LEU A 1 277 ? -14.996 3.778 21.797 1.00 94.94 277 LEU A C 1
ATOM 2203 O O . LEU A 1 277 ? -15.764 2.835 21.968 1.00 94.94 277 LEU A O 1
ATOM 2207 N N . ASP A 1 278 ? -15.011 4.846 22.594 1.00 94.12 278 ASP A N 1
ATOM 2208 C CA . ASP A 1 278 ? -15.884 4.975 23.767 1.00 94.12 278 ASP A CA 1
ATOM 2209 C C . ASP A 1 278 ? -17.371 4.874 23.409 1.00 94.12 278 ASP A C 1
ATOM 2211 O O . ASP A 1 278 ? -18.173 4.313 24.161 1.00 94.12 278 ASP A O 1
ATOM 2215 N N . ALA A 1 279 ? -17.770 5.452 22.272 1.00 92.94 279 ALA A N 1
ATOM 2216 C CA . ALA A 1 279 ? -19.144 5.370 21.791 1.00 92.94 279 ALA A CA 1
ATOM 2217 C C . ALA A 1 279 ? -19.515 3.932 21.400 1.00 92.94 279 ALA A C 1
ATOM 2219 O O . ALA A 1 279 ? -20.616 3.484 21.726 1.00 92.94 279 ALA A O 1
ATOM 2220 N N . LEU A 1 280 ? -18.590 3.209 20.762 1.00 92.75 280 LEU A N 1
ATOM 2221 C CA . LEU A 1 280 ? -18.772 1.813 20.368 1.00 92.75 280 LEU A CA 1
ATOM 2222 C C . LEU A 1 280 ? -18.905 0.895 21.596 1.00 92.75 280 LEU A C 1
ATOM 2224 O O . LEU A 1 280 ? -19.852 0.113 21.677 1.00 92.75 280 LEU A O 1
ATOM 2228 N N . ILE A 1 281 ? -18.043 1.083 22.602 1.00 91.62 281 ILE A N 1
ATOM 2229 C CA . ILE A 1 281 ? -18.103 0.353 23.880 1.00 91.62 281 ILE A CA 1
ATOM 2230 C C . ILE A 1 281 ? -19.440 0.614 24.584 1.00 91.62 281 ILE A C 1
ATOM 2232 O O . ILE A 1 281 ? -20.109 -0.316 25.032 1.00 91.62 281 ILE A O 1
ATOM 2236 N N . LYS A 1 282 ? -19.881 1.877 24.659 1.00 90.19 282 LYS A N 1
ATOM 2237 C CA . LYS A 1 282 ? -21.173 2.223 25.276 1.00 90.19 282 LYS A CA 1
ATOM 2238 C C . LYS A 1 282 ? -22.344 1.571 24.554 1.00 90.19 282 LYS A C 1
ATOM 2240 O O . LYS A 1 282 ? -23.238 1.049 25.214 1.00 90.19 282 LYS A O 1
ATOM 2245 N N . GLN A 1 283 ? -22.349 1.596 23.223 1.00 87.12 283 GLN A N 1
ATOM 2246 C CA . GLN A 1 283 ? -23.400 0.962 22.429 1.00 87.12 283 GLN A CA 1
ATOM 2247 C C . GLN A 1 283 ? -23.499 -0.536 22.736 1.00 87.12 283 GLN A C 1
ATOM 2249 O O . GLN A 1 283 ? -24.606 -1.047 22.909 1.00 87.12 283 GLN A O 1
ATOM 2254 N N . TYR A 1 284 ? -22.356 -1.211 22.873 1.00 83.50 284 TYR A N 1
ATOM 2255 C CA . TYR A 1 284 ? -22.307 -2.610 23.280 1.00 83.50 284 TYR A CA 1
ATOM 2256 C C . TYR A 1 284 ? -22.913 -2.818 24.679 1.00 83.50 284 TYR A C 1
ATOM 2258 O O . TYR A 1 284 ? -23.863 -3.586 24.835 1.00 83.50 284 TYR A O 1
ATOM 2266 N N . MET A 1 285 ? -22.455 -2.056 25.676 1.00 81.19 285 MET A N 1
ATOM 2267 C CA . MET A 1 285 ? -22.945 -2.154 27.059 1.00 81.19 285 MET A CA 1
ATOM 2268 C C . MET A 1 285 ? -24.461 -1.921 27.179 1.00 81.19 285 MET A C 1
ATOM 2270 O O . MET A 1 285 ? -25.143 -2.620 27.926 1.00 81.19 285 MET A O 1
ATOM 2274 N N . PHE A 1 286 ? -25.020 -0.966 26.428 1.00 78.88 286 PHE A N 1
ATOM 2275 C CA . PHE A 1 286 ? -26.469 -0.728 26.409 1.00 78.88 286 PHE A CA 1
ATOM 2276 C C . PHE A 1 286 ? -27.250 -1.858 25.732 1.00 78.88 286 PHE A C 1
ATOM 2278 O O . PHE A 1 286 ? -28.377 -2.138 26.137 1.00 78.88 286 PHE A O 1
ATOM 2285 N N . SER A 1 287 ? -26.668 -2.517 24.727 1.00 73.94 287 SER A N 1
ATOM 2286 C CA . SER A 1 287 ? -27.309 -3.656 24.065 1.00 73.94 287 SER A CA 1
ATOM 2287 C C . SER A 1 287 ? -27.387 -4.896 24.964 1.00 73.94 287 SER A C 1
ATOM 2289 O O . SER A 1 287 ? -28.400 -5.591 24.934 1.00 73.94 287 SER A O 1
ATOM 2291 N N . GLU A 1 288 ? -26.398 -5.122 25.839 1.00 65.00 288 GLU A N 1
ATOM 2292 C CA . GLU A 1 288 ? -26.452 -6.198 26.841 1.00 65.00 288 GLU A CA 1
ATOM 2293 C C . GLU A 1 288 ? -27.479 -5.925 27.955 1.00 65.00 288 GLU A C 1
ATOM 2295 O O . GLU A 1 288 ? -28.105 -6.852 28.469 1.00 65.00 288 GLU A O 1
ATOM 2300 N N . LEU A 1 289 ? -27.715 -4.655 28.303 1.00 61.03 289 LEU A N 1
ATOM 2301 C CA . LEU A 1 289 ? -28.704 -4.258 29.316 1.00 61.03 289 LEU A CA 1
ATOM 2302 C C . LEU A 1 289 ? -30.162 -4.339 28.823 1.00 61.03 289 LEU A C 1
ATOM 2304 O O . LEU A 1 289 ? -31.084 -4.292 29.638 1.00 61.03 289 LEU A O 1
ATOM 2308 N N . GLY A 1 290 ? -30.392 -4.511 27.516 1.00 51.56 290 GLY A N 1
ATOM 2309 C CA . GLY A 1 290 ? -31.722 -4.584 26.891 1.00 51.56 290 GLY A CA 1
ATOM 2310 C C . GLY A 1 290 ? -32.588 -5.793 27.282 1.00 51.56 290 GLY A C 1
ATOM 2311 O O . GLY A 1 290 ? -33.711 -5.909 26.798 1.00 51.56 290 GLY A O 1
ATOM 2312 N N . GLY A 1 291 ? -32.094 -6.685 28.149 1.00 48.44 291 GLY A N 1
ATOM 2313 C CA . GLY A 1 291 ? -32.858 -7.781 28.758 1.00 48.44 291 GLY A CA 1
ATOM 2314 C C . GLY A 1 291 ? -33.409 -7.489 30.161 1.00 48.44 291 GLY A C 1
ATOM 2315 O O . GLY A 1 291 ? -34.097 -8.339 30.725 1.00 48.44 291 GLY A O 1
ATOM 2316 N N . VAL A 1 292 ? -33.119 -6.323 30.749 1.00 51.78 292 VAL A N 1
ATOM 2317 C CA . VAL A 1 292 ? -33.637 -5.961 32.075 1.00 51.78 292 VAL A CA 1
ATOM 2318 C C . VAL A 1 292 ? -35.009 -5.307 31.911 1.00 51.78 292 VAL A C 1
ATOM 2320 O O . VAL A 1 292 ? -35.118 -4.143 31.530 1.00 51.78 292 VAL A O 1
ATOM 2323 N N . LEU A 1 293 ? -36.064 -6.080 32.192 1.00 46.28 293 LEU A N 1
ATOM 2324 C CA . LEU A 1 293 ? -37.408 -5.556 32.438 1.00 46.28 293 LEU A CA 1
ATOM 2325 C C . LEU A 1 293 ? -37.313 -4.484 33.531 1.00 46.28 293 LEU A C 1
ATOM 2327 O O . LEU A 1 293 ? -36.899 -4.774 34.652 1.00 46.28 293 LEU A O 1
ATOM 2331 N N . ILE A 1 294 ? -37.662 -3.247 33.184 1.00 50.34 294 ILE A N 1
ATOM 2332 C CA . ILE A 1 294 ? -37.949 -2.214 34.176 1.00 50.34 294 ILE A CA 1
ATOM 2333 C C . ILE A 1 294 ? -39.322 -2.576 34.746 1.00 50.34 294 ILE A C 1
ATOM 2335 O O . ILE A 1 294 ? -40.330 -2.361 34.072 1.00 50.34 294 ILE A O 1
ATOM 2339 N N . ASP A 1 295 ? -39.323 -3.202 35.920 1.00 48.31 295 ASP A N 1
ATOM 2340 C CA . ASP A 1 295 ? -40.513 -3.427 36.753 1.00 48.31 295 ASP A CA 1
ATOM 2341 C C . ASP A 1 295 ? -40.859 -2.149 37.542 1.00 48.31 295 ASP A C 1
ATOM 2343 O O . ASP A 1 295 ? -39.913 -1.477 38.027 1.00 48.31 295 ASP A O 1
#

Sequence (295 aa):
MIKLTIQVTDITTVMVLYDVIRVYRSDARDGTYTVIDTVALIAGVSDYVFNDSSGTPDDWYKSTYYNTSNSNESSFSNAVHGTAVIFHDVTYPPEFAFNTEEQVLIRKIRRYIGDLRGLGRLYIDQETGEFCSNILDDNRTVDIADKIWPVYVTVDGSEFTTLTDPVVQGYQYLTFSGTLISGSQTKVIEIWYHTFKFSDRQVYESYGDAMIPPGLTAANVTQDHLVLQAAIDLLQNMYAEDAVDDGATIKDDQTTYDPSPGLKEREKIIMRLQKILDALIKQYMFSELGGVLID

Foldseek 3Di:
DFKEKEFAPPLVVLVVPFFKKWKWKDLDQPGDTDTDDIGGRDPPDGIDIDDDPPDDQSMWMWMWGAHPVPGDIGDIFHIDGSHDYTYDAQQADAPDDDDPVLVVLLVLLCVLLVFDWDKDKDKDKPVVVSPVVQADPVQFKGFAPFQKDWRWKDKQNHTDRDCVAQPQDPSGMTGGPDGNDDPDDMMMIMTIIIGGPDGSVLLSVLLVVFDQDPLDDPVQDDSVLSSLSSSLVVLVVVLVVCCVPVVDFDDDPPDTDDCVVVSVVSVVSSVVSVVVSVVVSVVSVVVVVVPDPPD

Organism: NCBI:txid412755

Radius of gyration: 24.32 Å; chains: 1; bounding box: 72×54×70 Å